Protein AF-A0A090QFS9-F1 (afdb_monomer_lite)

Secondary structure (DSSP, 8-state):
-EEEE---SEETTTTEE-HHHHHHHHHHHHHHHHHTBTTSSS---B--EEES-SB-----TTSSS-TTS----EEE--TT-GGGPPTTS--EEGGG--SEEEEEE-TTS-EEEEE-HHHHHHHHHTT--TTSTT--HHHHHHHHHT--HHHHHHHHHHHHHHHHTTTTT-SEEEEEEEEEEEEEEE--SS----SS--TT---SS-SSEEEEEEEEEEEEEEEEETTEEEEEEEEEES---S--S----GGGGGS-EEEEETTEEEEE-STTSEEEEEEEEEEEETTEEEEEEES---TT---

Radius of gyration: 29.69 Å; chains: 1; bounding box: 74×41×95 Å

Organism: Nonlabens ulvanivorans (NCBI:txid906888)

Foldseek 3Di:
DAAEDFAFQAFQAVQGGHLLLRLVLLLVVLLVLLCLDQPQPPVNPHPDYDYPDAEFDQCDDVRPPPSVHQAQDQPAADPVSVPRDDVPDGTGRRRGSHCWYWADADPVRDTDTQGGLNNVSVVQSVVDDSPDPPRYSVNSVVSSVPRDSVVSRVVSVVSCVVVVVPPPPPLKDWPDWDKDKDKDADDDDPDPADQDADPVDLDALRHGGMDMWIKIKIKMWGNPGSQKIKMWIKIATDDDHRHDPDPDDDSCQQDWDWDQDPVGIDIDHRPCRIDTPKMKMWGDDPVDTDIDIDNDDDPPDDD

pLDDT: mean 88.3, std 11.24, range [30.92, 98.62]

Structure (mmCIF, N/CA/C/O backbone):
data_AF-A0A090QFS9-F1
#
_entry.id   AF-A0A090QFS9-F1
#
loop_
_atom_site.group_PDB
_atom_site.id
_atom_site.type_symbol
_atom_site.label_atom_id
_atom_site.label_alt_id
_atom_site.label_comp_id
_atom_site.label_asym_id
_atom_site.label_entity_id
_atom_site.label_seq_id
_atom_site.pdbx_PDB_ins_code
_atom_site.Cartn_x
_atom_site.Cartn_y
_atom_site.Cartn_z
_atom_site.occupancy
_atom_site.B_iso_or_equiv
_atom_site.auth_seq_id
_atom_site.auth_comp_id
_atom_site.auth_asym_id
_atom_site.auth_atom_id
_atom_site.pdbx_PDB_model_num
ATOM 1 N N . MET A 1 1 ? -2.813 -4.726 30.171 1.00 88.44 1 MET A N 1
ATOM 2 C CA . MET A 1 1 ? -2.325 -3.819 29.110 1.00 88.44 1 MET A CA 1
ATOM 3 C C . MET A 1 1 ? -2.302 -4.606 27.820 1.00 88.44 1 MET A C 1
ATOM 5 O O . MET A 1 1 ? -1.781 -5.713 27.846 1.00 88.44 1 MET A O 1
ATOM 9 N N . PHE A 1 2 ? -2.853 -4.065 26.739 1.00 94.19 2 PHE A N 1
ATOM 10 C CA . PHE A 1 2 ? -2.709 -4.653 25.405 1.00 94.19 2 PHE A CA 1
ATOM 11 C C . PHE A 1 2 ? -1.492 -4.031 24.724 1.00 94.19 2 PHE A C 1
ATOM 13 O O . PHE A 1 2 ? -1.484 -2.829 24.468 1.00 94.19 2 PHE A O 1
ATOM 20 N N . THR A 1 3 ? -0.439 -4.813 24.497 1.00 94.31 3 THR A N 1
ATOM 21 C CA . THR A 1 3 ? 0.804 -4.288 23.912 1.00 94.31 3 THR A CA 1
ATOM 22 C C . THR A 1 3 ? 0.625 -3.906 22.452 1.00 94.31 3 THR A C 1
ATOM 24 O O . THR A 1 3 ? 1.190 -2.904 22.044 1.00 94.31 3 THR A O 1
ATOM 27 N N . GLU A 1 4 ? -0.193 -4.652 21.707 1.00 93.88 4 GLU A N 1
ATOM 28 C CA . GLU A 1 4 ? -0.535 -4.395 20.308 1.00 93.88 4 GLU A CA 1
ATOM 29 C C . GLU A 1 4 ? -1.943 -4.926 20.019 1.00 93.88 4 GLU A C 1
ATOM 31 O O . GLU A 1 4 ? -2.308 -6.013 20.471 1.00 93.88 4 GLU A O 1
ATOM 36 N N . PHE A 1 5 ? -2.744 -4.148 19.294 1.00 95.06 5 PHE A N 1
ATOM 37 C CA . PHE A 1 5 ? -4.024 -4.577 18.729 1.00 95.06 5 PHE A CA 1
ATOM 38 C C . PHE A 1 5 ? -4.442 -3.630 17.607 1.00 95.06 5 PHE A C 1
ATOM 40 O O . PHE A 1 5 ? -4.194 -2.425 17.679 1.00 95.06 5 PHE A O 1
ATOM 47 N N . GLY A 1 6 ? -5.142 -4.146 16.609 1.00 94.88 6 GLY A N 1
ATOM 48 C CA . GLY A 1 6 ? -5.769 -3.307 15.602 1.00 94.88 6 GLY A CA 1
ATOM 49 C C . GLY A 1 6 ? -6.476 -4.116 14.539 1.00 94.88 6 GLY A C 1
ATOM 50 O O . GLY A 1 6 ? -6.770 -5.280 14.774 1.00 94.88 6 GLY A O 1
ATOM 51 N N . ALA A 1 7 ? -6.753 -3.505 13.398 1.00 96.44 7 ALA A N 1
ATOM 52 C CA . ALA A 1 7 ? -7.289 -4.163 12.215 1.00 96.44 7 ALA A CA 1
ATOM 53 C C . ALA A 1 7 ? -6.596 -3.574 10.989 1.00 96.44 7 ALA A C 1
ATOM 55 O O . ALA A 1 7 ? -6.200 -2.399 11.004 1.00 96.44 7 ALA A O 1
ATOM 56 N N . ASP A 1 8 ? -6.451 -4.362 9.936 1.00 96.56 8 ASP A N 1
ATOM 57 C CA . ASP A 1 8 ? -6.020 -3.833 8.659 1.00 96.56 8 ASP A CA 1
ATOM 58 C C . ASP A 1 8 ? -7.156 -3.092 7.942 1.00 96.56 8 ASP A C 1
ATOM 60 O O . ASP A 1 8 ? -8.327 -3.135 8.326 1.00 96.56 8 ASP A O 1
ATOM 64 N N . ALA A 1 9 ? -6.762 -2.267 6.978 1.00 96.56 9 ALA A N 1
ATOM 65 C CA . ALA A 1 9 ? -7.644 -1.405 6.207 1.00 96.56 9 ALA A CA 1
ATOM 66 C C . ALA A 1 9 ? -7.887 -1.931 4.793 1.00 96.56 9 ALA A C 1
ATOM 68 O O . ALA A 1 9 ? -8.294 -1.144 3.939 1.00 96.56 9 ALA A O 1
ATOM 69 N N . PHE A 1 10 ? -7.607 -3.202 4.514 1.00 96.56 10 PHE A N 1
ATOM 70 C CA . PHE A 1 10 ? -7.875 -3.817 3.222 1.00 96.56 10 PHE A CA 1
ATOM 71 C C . PHE A 1 10 ? -8.969 -4.865 3.396 1.00 96.56 10 PHE A C 1
ATOM 73 O O . PHE A 1 10 ? -9.050 -5.507 4.427 1.00 96.56 10 PHE A O 1
ATOM 80 N N . ASN A 1 11 ? -9.872 -4.970 2.430 1.00 97.00 11 ASN A N 1
ATOM 81 C CA . ASN A 1 11 ? -10.925 -5.973 2.464 1.00 97.00 11 ASN A CA 1
ATOM 82 C C . ASN A 1 11 ? -10.556 -7.082 1.485 1.00 97.00 11 ASN A C 1
ATOM 84 O O . ASN A 1 11 ? -10.520 -6.839 0.274 1.00 97.00 11 ASN A O 1
ATOM 88 N N . ALA A 1 12 ? -10.293 -8.283 1.995 1.00 95.31 12 ALA A N 1
ATOM 89 C CA . ALA A 1 12 ? -9.861 -9.410 1.169 1.00 95.31 12 ALA A CA 1
ATOM 90 C C . ALA A 1 12 ? -10.942 -9.907 0.185 1.00 95.31 12 ALA A C 1
ATOM 92 O O . ALA A 1 12 ? -10.613 -10.485 -0.851 1.00 95.31 12 ALA A O 1
ATOM 93 N N . ILE A 1 13 ? -12.227 -9.652 0.463 1.00 94.88 13 ILE A N 1
ATOM 94 C CA . ILE A 1 13 ? -13.356 -10.042 -0.401 1.00 94.88 13 ILE A CA 1
ATOM 95 C C . ILE A 1 13 ? -13.538 -9.037 -1.540 1.00 94.88 13 ILE A C 1
ATOM 97 O O . ILE A 1 13 ? -13.598 -9.407 -2.711 1.00 94.88 13 ILE A O 1
ATOM 101 N N . GLU A 1 14 ? -13.635 -7.756 -1.190 1.00 93.50 14 GLU A N 1
ATOM 102 C CA . GLU A 1 14 ? -13.862 -6.652 -2.129 1.00 93.50 14 GLU A CA 1
ATOM 103 C C . GLU A 1 14 ? -12.576 -6.242 -2.867 1.00 93.50 14 GLU A C 1
ATOM 105 O O . GLU A 1 14 ? -12.629 -5.500 -3.848 1.00 93.50 14 GLU A O 1
ATOM 110 N N . ASN A 1 15 ? -11.420 -6.719 -2.394 1.00 91.88 15 ASN A N 1
ATOM 111 C CA . ASN A 1 15 ? -10.088 -6.445 -2.922 1.00 91.88 15 A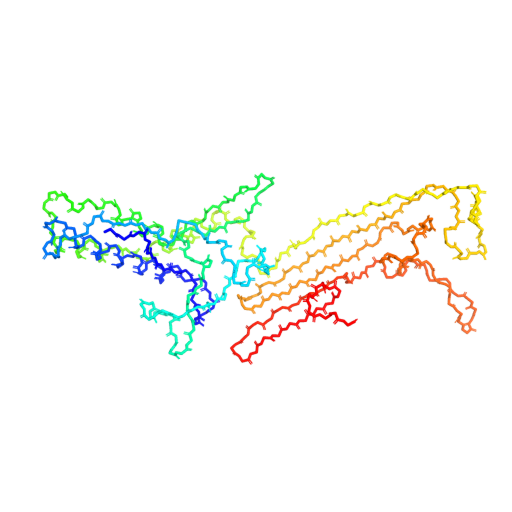SN A CA 1
ATOM 112 C C . ASN A 1 15 ? -9.803 -4.938 -3.073 1.00 91.88 15 ASN A C 1
ATOM 114 O O . ASN A 1 15 ? -9.354 -4.452 -4.117 1.00 91.88 15 ASN A O 1
ATOM 118 N N . GLN A 1 16 ? -10.110 -4.182 -2.020 1.00 93.12 16 GLN A N 1
ATOM 119 C CA . GLN A 1 16 ? -9.923 -2.734 -1.968 1.00 93.12 16 GLN A CA 1
ATOM 120 C C . GLN A 1 16 ? -9.762 -2.234 -0.529 1.00 93.12 16 GLN A C 1
ATOM 122 O O . GLN A 1 16 ? -10.114 -2.917 0.429 1.00 93.12 16 GLN A O 1
ATOM 127 N N . GLU A 1 17 ? -9.272 -1.001 -0.384 1.00 94.12 17 GLU A N 1
ATOM 128 C CA . GLU A 1 17 ? -9.158 -0.337 0.916 1.00 94.12 17 GLU A CA 1
ATOM 129 C C . GLU A 1 17 ? -10.547 -0.126 1.563 1.00 94.12 17 GLU A C 1
ATOM 131 O O . GLU A 1 17 ? -11.398 0.579 1.013 1.00 94.12 17 GLU A O 1
ATOM 136 N N . ASP A 1 18 ? -10.747 -0.663 2.769 1.00 96.38 18 ASP A N 1
ATOM 137 C CA . ASP A 1 18 ? -11.953 -0.525 3.589 1.00 96.38 18 ASP A CA 1
ATOM 138 C C . ASP A 1 18 ? -11.637 0.107 4.953 1.00 96.38 18 ASP A C 1
ATOM 140 O O . ASP A 1 18 ? -11.574 -0.521 6.013 1.00 96.38 18 ASP A O 1
ATOM 144 N N . GLN A 1 19 ? -11.490 1.431 4.933 1.00 96.94 19 GLN A N 1
ATOM 145 C CA . GLN A 1 19 ? -11.227 2.206 6.146 1.00 96.94 19 GLN A CA 1
ATOM 146 C C . GLN A 1 19 ? -12.371 2.140 7.171 1.00 96.94 19 GLN A C 1
ATOM 148 O O . GLN A 1 19 ? -12.151 2.422 8.351 1.00 96.94 19 GLN A O 1
ATOM 153 N N . LYS A 1 20 ? -13.602 1.826 6.741 1.00 97.94 20 LYS A N 1
ATOM 154 C CA . LYS A 1 20 ? -14.760 1.785 7.639 1.00 97.94 20 LYS A CA 1
ATOM 155 C C . LYS A 1 20 ? -14.702 0.537 8.512 1.00 97.94 20 LYS A C 1
ATOM 157 O O . LYS A 1 20 ? -14.933 0.660 9.715 1.00 97.94 20 LYS A O 1
ATOM 162 N N . SER A 1 21 ? -14.374 -0.615 7.930 1.00 97.94 21 SER A N 1
ATOM 163 C CA . SER A 1 21 ? -14.186 -1.864 8.674 1.00 97.94 21 SER A CA 1
ATOM 164 C C . SER A 1 21 ? -13.036 -1.741 9.671 1.00 97.94 21 SER A C 1
ATOM 166 O O . SER A 1 21 ? -13.236 -2.018 10.854 1.00 97.94 21 SER A O 1
ATOM 168 N N . GLN A 1 22 ? -11.898 -1.161 9.263 1.00 98.38 22 GLN A N 1
ATOM 169 C CA . GLN A 1 22 ? -10.815 -0.840 10.198 1.00 98.38 22 GLN A CA 1
ATOM 170 C C . GLN A 1 22 ? -11.317 0.013 11.374 1.00 98.38 22 GLN A C 1
ATOM 172 O O . GLN A 1 22 ? -11.126 -0.334 12.540 1.00 98.38 22 GLN A O 1
ATOM 177 N N . ALA A 1 23 ? -11.997 1.128 11.089 1.00 98.50 23 ALA A N 1
ATOM 178 C CA . ALA A 1 23 ? -12.503 2.028 12.122 1.00 98.50 23 ALA A CA 1
ATOM 179 C C . ALA A 1 23 ? -13.528 1.352 13.052 1.00 98.50 23 ALA A C 1
ATOM 181 O O . ALA A 1 23 ? -13.554 1.648 14.247 1.00 98.50 23 ALA A O 1
ATOM 182 N N . TYR A 1 24 ? -14.349 0.441 12.521 1.00 98.50 24 TYR A N 1
ATOM 183 C CA . TYR A 1 24 ? -15.310 -0.343 13.290 1.00 98.50 24 TYR A CA 1
ATOM 184 C C . TYR A 1 24 ? -14.621 -1.239 14.322 1.00 98.50 24 TYR A C 1
ATOM 186 O O . TYR A 1 24 ? -14.972 -1.174 15.502 1.00 98.50 24 TYR A O 1
ATOM 194 N N . TYR A 1 25 ? -13.625 -2.030 13.918 1.00 98.19 25 TYR A N 1
ATOM 195 C CA . TYR A 1 25 ? -12.891 -2.872 14.863 1.00 98.19 25 TYR A CA 1
ATOM 196 C C . TYR A 1 25 ? -12.163 -2.016 15.893 1.00 98.19 25 TYR A C 1
ATOM 198 O O . TYR A 1 25 ? -12.395 -2.173 17.089 1.00 98.19 25 TYR A O 1
ATOM 206 N N . MET A 1 26 ? -11.410 -1.005 15.445 1.00 97.94 26 MET A N 1
ATOM 207 C CA . MET A 1 26 ? -10.682 -0.096 16.335 1.00 97.94 26 MET A CA 1
ATOM 208 C C . MET A 1 26 ? -11.585 0.550 17.396 1.00 97.94 26 MET A C 1
ATOM 210 O O . MET A 1 26 ? -11.211 0.605 18.569 1.00 97.94 26 MET A O 1
ATOM 214 N N . LEU A 1 27 ? -12.782 1.007 17.011 1.00 98.44 27 LEU A N 1
ATOM 215 C CA . LEU A 1 27 ? -13.763 1.573 17.937 1.00 98.44 27 LEU A CA 1
ATOM 216 C C . LEU A 1 27 ? -14.181 0.557 19.008 1.00 98.44 27 LEU A C 1
ATOM 218 O O . LEU A 1 27 ? -14.227 0.899 20.190 1.00 98.44 27 LEU A O 1
ATOM 222 N N . ASN A 1 28 ? -14.475 -0.681 18.609 1.00 97.94 28 ASN A N 1
ATOM 223 C CA . ASN A 1 28 ? -14.935 -1.728 19.521 1.00 97.94 28 ASN A CA 1
ATOM 224 C C . ASN A 1 28 ? -13.809 -2.270 20.415 1.00 97.94 28 ASN A C 1
ATOM 226 O O . ASN A 1 28 ? -14.024 -2.425 21.615 1.00 97.94 28 ASN A O 1
ATOM 230 N N . ASN A 1 29 ? -12.592 -2.448 19.891 1.00 97.25 29 ASN A N 1
ATOM 231 C CA . ASN A 1 29 ? -11.425 -2.804 20.702 1.00 97.25 29 ASN A CA 1
ATOM 232 C C . ASN A 1 29 ? -11.209 -1.786 21.832 1.00 97.25 29 ASN A C 1
ATOM 234 O O . ASN A 1 29 ? -11.063 -2.157 22.997 1.00 97.25 29 ASN A O 1
ATOM 238 N N . TRP A 1 30 ? -11.236 -0.487 21.515 1.00 97.88 30 TRP A N 1
ATOM 239 C CA . TRP A 1 30 ? -11.082 0.550 22.535 1.00 97.88 30 TRP A CA 1
ATOM 240 C C . TRP A 1 30 ? -12.274 0.652 23.483 1.00 97.88 30 TRP A C 1
ATOM 242 O O . TRP A 1 30 ? -12.078 0.936 24.666 1.00 97.88 30 TRP A O 1
ATOM 252 N N . LYS A 1 31 ? -13.491 0.381 23.002 1.00 97.62 31 LYS A N 1
ATOM 253 C CA . LYS A 1 31 ? -14.686 0.305 23.845 1.00 97.62 31 LYS A CA 1
ATOM 254 C C . LYS A 1 31 ? -14.504 -0.735 24.945 1.00 97.62 31 LYS A C 1
ATOM 256 O O . LYS A 1 31 ? -14.722 -0.426 26.115 1.00 97.62 31 LYS A O 1
ATOM 261 N N . ASP A 1 32 ? -14.042 -1.929 24.592 1.00 96.50 32 ASP A N 1
ATOM 262 C CA . ASP A 1 32 ? -13.806 -3.005 25.555 1.00 96.50 32 ASP A CA 1
ATOM 263 C C . ASP A 1 32 ? -12.662 -2.677 26.519 1.00 96.50 32 ASP A C 1
ATOM 265 O O . ASP A 1 32 ? -12.775 -2.923 27.725 1.00 96.50 32 ASP A O 1
ATOM 269 N N . ILE A 1 33 ? -11.592 -2.041 26.030 1.00 97.25 33 ILE A N 1
ATOM 270 C CA . ILE A 1 33 ? -10.498 -1.539 26.874 1.00 97.25 33 ILE A CA 1
ATOM 271 C C . ILE A 1 33 ? -11.022 -0.538 27.908 1.00 97.25 33 ILE A C 1
ATOM 273 O O . ILE A 1 33 ? -10.640 -0.633 29.077 1.00 97.25 33 ILE A O 1
ATOM 277 N N . TYR A 1 34 ? -11.886 0.397 27.496 1.00 97.25 34 TYR A N 1
ATOM 278 C CA . TYR A 1 34 ? -12.451 1.438 28.358 1.00 97.25 34 TYR A CA 1
ATOM 279 C C . TYR A 1 34 ? -13.440 0.860 29.367 1.00 97.25 34 TYR A C 1
ATOM 281 O O . TYR A 1 34 ? -13.433 1.262 30.525 1.00 97.25 34 TYR A O 1
ATOM 289 N N . LYS A 1 35 ? -14.252 -0.123 28.974 1.00 96.75 35 LYS A N 1
ATOM 290 C CA . LYS A 1 35 ? -15.178 -0.783 29.900 1.00 96.75 35 LYS A CA 1
ATOM 291 C C . LYS A 1 35 ? -14.479 -1.612 30.979 1.00 96.75 35 LYS A C 1
ATOM 293 O O . LYS A 1 35 ? -15.034 -1.792 32.059 1.00 96.75 35 LYS A O 1
ATOM 298 N N . ASN A 1 36 ? -13.267 -2.100 30.711 1.00 97.31 36 ASN A N 1
ATOM 299 C CA . ASN A 1 36 ? -12.495 -2.915 31.651 1.00 97.31 36 ASN A CA 1
ATOM 300 C C . ASN A 1 36 ? -11.531 -2.116 32.540 1.00 97.31 36 ASN A C 1
ATOM 302 O O . ASN A 1 36 ? -10.749 -2.730 33.269 1.00 97.31 36 ASN A O 1
ATOM 306 N N . VAL A 1 37 ? -11.550 -0.777 32.509 1.00 95.75 37 VAL A N 1
ATOM 307 C CA . VAL A 1 37 ? -10.729 0.016 33.440 1.00 95.75 37 VAL A CA 1
ATOM 308 C C . VAL A 1 37 ? -11.238 -0.111 34.877 1.00 95.75 37 VAL A C 1
ATOM 310 O O . VAL A 1 37 ? -12.408 -0.424 35.123 1.00 95.75 37 VAL A O 1
ATOM 313 N N . ALA A 1 38 ? -10.356 0.132 35.845 1.00 94.94 38 ALA A N 1
ATOM 314 C CA . ALA A 1 38 ? -10.710 0.080 37.259 1.00 94.94 38 ALA A CA 1
ATOM 315 C C . ALA A 1 38 ? -11.874 1.039 37.582 1.00 94.94 38 ALA A C 1
ATOM 317 O O . ALA A 1 38 ? -11.849 2.207 37.205 1.00 94.94 38 ALA A O 1
ATOM 318 N N . GLY A 1 39 ? -12.894 0.543 38.291 1.00 91.25 39 GLY A N 1
ATOM 319 C CA . GLY A 1 39 ? -14.063 1.338 38.693 1.00 91.25 39 GLY A CA 1
ATOM 320 C C . GLY A 1 39 ? -15.202 1.429 37.666 1.00 91.25 39 GLY A C 1
ATOM 321 O O . GLY A 1 39 ? -16.243 1.985 37.996 1.00 91.25 39 GLY A O 1
ATOM 322 N N . MET A 1 40 ? -15.061 0.842 36.470 1.00 92.94 40 MET A N 1
ATOM 323 C CA . MET A 1 40 ? -16.064 0.921 35.389 1.00 92.94 40 MET A CA 1
ATOM 324 C C . MET A 1 40 ? -17.150 -0.178 35.435 1.00 92.94 40 MET A C 1
ATOM 326 O O . MET A 1 40 ? -18.085 -0.171 34.642 1.00 92.94 40 MET A O 1
ATOM 330 N N . GLY A 1 41 ? -17.048 -1.137 36.362 1.00 85.31 41 GLY A N 1
ATOM 331 C CA . GLY A 1 41 ? -18.064 -2.179 36.585 1.00 85.31 41 GLY A CA 1
ATOM 332 C C . GLY A 1 41 ? -17.846 -3.510 35.851 1.00 85.31 41 GLY A C 1
ATOM 333 O O . GLY A 1 41 ? -18.580 -4.458 36.120 1.00 85.31 41 GLY A O 1
ATOM 334 N N . MET A 1 42 ? -16.837 -3.621 34.977 1.00 94.88 42 MET A N 1
ATOM 335 C CA . MET A 1 42 ? -16.344 -4.918 34.476 1.00 94.88 42 MET A CA 1
ATOM 336 C C . MET A 1 42 ? -15.157 -5.423 35.321 1.00 94.88 42 MET A C 1
ATOM 338 O O . MET A 1 42 ? -15.077 -5.139 36.514 1.00 94.88 42 MET A O 1
ATOM 342 N N . SER A 1 43 ? -14.221 -6.178 34.734 1.00 95.88 43 SER A N 1
ATOM 343 C CA . SER A 1 43 ? -13.127 -6.834 35.466 1.00 95.88 43 SER A CA 1
ATOM 344 C C . SER A 1 43 ? -12.111 -5.876 36.098 1.00 95.88 43 SER A C 1
ATOM 346 O O . SER A 1 43 ? -11.375 -6.288 36.990 1.00 95.88 43 SER A O 1
ATOM 348 N N . GLY A 1 44 ? -12.039 -4.618 35.651 1.00 95.88 44 GLY A N 1
ATOM 349 C CA . GLY A 1 44 ? -11.178 -3.595 36.257 1.00 95.88 44 GLY A CA 1
ATOM 350 C C . GLY A 1 44 ? -9.671 -3.817 36.077 1.00 95.88 44 GLY A C 1
ATOM 351 O O . GLY A 1 44 ? -8.877 -3.230 36.807 1.00 95.88 44 GLY A O 1
ATOM 352 N N . ASN A 1 45 ? -9.268 -4.674 35.136 1.00 95.94 45 ASN A N 1
ATOM 353 C CA . ASN A 1 45 ? -7.882 -5.094 34.903 1.00 95.94 45 ASN A CA 1
ATOM 354 C C . ASN A 1 45 ? -7.237 -4.440 33.663 1.00 95.94 45 ASN A C 1
ATOM 356 O O . ASN A 1 45 ? -6.102 -4.766 33.300 1.00 95.94 45 ASN A O 1
ATOM 360 N N . SER A 1 46 ? -7.941 -3.519 33.003 1.00 96.06 46 SER A N 1
ATOM 361 C CA . SER A 1 46 ? -7.417 -2.771 31.864 1.00 96.06 46 SER A CA 1
ATOM 362 C C . SER A 1 46 ? -6.695 -1.508 32.324 1.00 96.06 46 SER A C 1
ATOM 364 O O . SER A 1 46 ? -7.249 -0.671 33.033 1.00 96.06 46 SER A O 1
ATOM 366 N N . ILE A 1 47 ? -5.458 -1.349 31.855 1.00 94.06 47 ILE A N 1
ATOM 367 C CA . ILE A 1 47 ? -4.659 -0.122 32.005 1.00 94.06 47 ILE A CA 1
ATOM 368 C C . ILE A 1 47 ? -4.377 0.538 30.645 1.00 94.06 47 ILE A C 1
ATOM 370 O O . ILE A 1 47 ? -3.447 1.327 30.518 1.00 94.06 47 ILE A O 1
ATOM 374 N N . GLY A 1 48 ? -5.159 0.184 29.618 1.00 94.81 48 GLY A N 1
ATOM 375 C CA . GLY A 1 48 ? -5.000 0.670 28.247 1.00 94.81 48 GLY A CA 1
ATOM 376 C C . GLY A 1 48 ? -4.237 -0.284 27.324 1.00 94.81 48 GLY A C 1
ATOM 377 O O . GLY A 1 48 ? -4.023 -1.464 27.640 1.00 94.81 48 GLY A O 1
ATOM 378 N N . GLY A 1 49 ? -3.821 0.248 26.176 1.00 95.19 49 GLY A N 1
ATOM 379 C CA . GLY A 1 49 ? -2.990 -0.454 25.207 1.00 95.19 49 GLY A CA 1
ATOM 380 C C . GLY A 1 49 ? -2.517 0.427 24.053 1.00 95.19 49 GLY A C 1
ATOM 381 O O . GLY A 1 49 ? -2.807 1.624 24.031 1.00 95.19 49 GLY A O 1
ATOM 382 N N . PHE A 1 50 ? -1.802 -0.173 23.103 1.00 96.31 50 PHE A N 1
ATOM 383 C CA . PHE A 1 50 ? -1.278 0.514 21.924 1.00 96.31 50 PHE A CA 1
ATOM 384 C C . PHE A 1 50 ? -1.928 -0.003 20.642 1.00 96.31 50 PHE A C 1
ATOM 386 O O . PHE A 1 50 ? -1.955 -1.201 20.368 1.00 96.31 50 PHE A O 1
ATOM 393 N N . THR A 1 51 ? -2.437 0.934 19.846 1.00 95.94 51 THR A N 1
ATOM 394 C CA . THR A 1 51 ? -2.956 0.658 18.509 1.00 95.94 51 THR A CA 1
ATOM 395 C C . THR A 1 51 ? -1.821 0.251 17.574 1.00 95.94 51 THR A C 1
ATOM 397 O O . THR A 1 51 ? -0.926 1.049 17.290 1.00 95.94 51 THR A O 1
ATOM 400 N N . PHE A 1 52 ? -1.899 -0.979 17.078 1.00 94.19 52 PHE A N 1
ATOM 401 C CA . PHE A 1 52 ? -1.084 -1.503 15.997 1.00 94.19 52 PHE A CA 1
ATOM 402 C C . PHE A 1 52 ? -1.804 -1.240 14.663 1.00 94.19 52 PHE A C 1
ATOM 404 O O . PHE A 1 52 ? -2.867 -1.797 14.416 1.00 94.19 52 PHE A O 1
ATOM 411 N N . GLN A 1 53 ? -1.301 -0.367 13.799 1.00 93.62 53 GLN A N 1
ATOM 412 C CA . GLN A 1 53 ? -0.116 0.486 13.971 1.00 93.62 53 GLN A CA 1
ATOM 413 C C . GLN A 1 53 ? -0.382 1.910 13.492 1.00 93.62 53 GLN A C 1
ATOM 415 O O . GLN A 1 53 ? -1.389 2.198 12.849 1.00 93.62 53 GLN A O 1
ATOM 420 N N . PHE A 1 54 ? 0.504 2.846 13.840 1.00 95.19 54 PHE A N 1
ATOM 421 C CA . PHE A 1 54 ? 0.278 4.258 13.526 1.00 95.19 54 PHE A CA 1
ATOM 422 C C . PHE A 1 54 ? 0.323 4.540 12.017 1.00 95.19 54 PHE A C 1
ATOM 424 O O . PHE A 1 54 ? -0.502 5.283 11.490 1.00 95.19 54 PHE A O 1
ATOM 431 N N . SER A 1 55 ? 1.272 3.919 11.322 1.00 94.00 55 SER A N 1
ATOM 432 C CA . SER A 1 55 ? 1.471 4.021 9.877 1.00 94.00 55 SER A CA 1
ATOM 433 C C . SER A 1 55 ? 1.565 2.632 9.270 1.00 94.00 55 SER A C 1
ATOM 435 O O . SER A 1 55 ? 2.045 1.739 9.961 1.00 94.00 55 SER A O 1
ATOM 437 N N . ASP A 1 56 ? 1.221 2.476 7.994 1.00 92.75 56 ASP A N 1
ATOM 438 C CA . ASP A 1 56 ? 1.357 1.195 7.286 1.00 92.75 56 ASP A CA 1
ATOM 439 C C . ASP A 1 56 ? 2.718 0.520 7.470 1.00 92.75 56 ASP A C 1
ATOM 441 O O . ASP A 1 56 ? 3.764 1.173 7.579 1.00 92.75 56 ASP A O 1
ATOM 445 N N . GLY A 1 57 ? 2.689 -0.808 7.515 1.00 84.62 57 GLY A N 1
ATOM 446 C CA . GLY A 1 57 ? 3.866 -1.640 7.717 1.00 84.62 57 GLY A CA 1
ATOM 447 C C . GLY A 1 57 ? 4.769 -1.658 6.490 1.00 84.62 57 GLY A C 1
ATOM 448 O O . GLY A 1 57 ? 4.374 -1.277 5.395 1.00 84.62 57 GLY A O 1
ATOM 449 N N . TRP A 1 58 ? 6.009 -2.103 6.680 1.00 76.44 58 TRP A N 1
ATOM 450 C CA . TRP A 1 58 ? 6.911 -2.447 5.571 1.00 76.44 58 TRP A CA 1
ATOM 451 C C . TRP A 1 58 ? 7.263 -3.939 5.571 1.00 76.44 58 TRP A C 1
ATOM 453 O O . TRP A 1 58 ? 8.226 -4.365 4.940 1.00 76.44 58 TRP A O 1
ATOM 463 N N . TRP A 1 59 ? 6.525 -4.745 6.332 1.00 69.50 59 TRP A N 1
ATOM 464 C CA . TRP A 1 59 ? 6.759 -6.176 6.359 1.00 69.50 59 TRP A CA 1
ATOM 465 C C . TRP A 1 59 ? 6.100 -6.815 5.139 1.00 69.50 59 TRP A C 1
ATOM 467 O O . TRP A 1 59 ? 4.882 -6.958 5.087 1.00 69.50 59 TRP A O 1
ATOM 477 N N . LYS A 1 60 ? 6.933 -7.135 4.146 1.00 68.25 60 LYS A N 1
ATOM 478 C CA . LYS A 1 60 ? 6.505 -7.656 2.848 1.00 68.25 60 LYS A CA 1
ATOM 479 C C . LYS A 1 60 ? 6.273 -9.158 2.918 1.00 68.25 60 LYS A C 1
ATOM 481 O O . LYS A 1 60 ? 7.161 -9.904 3.357 1.00 68.25 60 LYS A O 1
ATOM 486 N N . PHE A 1 61 ? 5.154 -9.622 2.369 1.00 79.00 61 PHE A N 1
ATOM 487 C CA . PHE A 1 61 ? 5.017 -11.032 2.020 1.00 79.00 61 PHE A CA 1
ATOM 488 C C . PHE A 1 61 ? 6.168 -11.439 1.079 1.00 79.00 61 PHE A C 1
ATOM 490 O O . PHE A 1 61 ? 6.509 -10.742 0.127 1.00 79.00 61 PHE A O 1
ATOM 497 N N . GLY A 1 62 ? 6.847 -12.546 1.390 1.00 81.25 62 GLY A N 1
ATOM 498 C CA . GLY A 1 62 ? 8.025 -12.997 0.640 1.00 81.25 62 GLY A CA 1
ATOM 499 C C . GLY A 1 62 ? 9.348 -12.285 0.968 1.00 81.25 62 GLY A C 1
ATOM 500 O O . GLY A 1 62 ? 10.375 -12.738 0.469 1.00 81.25 62 GLY A O 1
ATOM 501 N N . GLN A 1 63 ? 9.346 -11.250 1.824 1.00 80.25 63 GLN A N 1
ATOM 502 C CA . GLN A 1 63 ? 10.489 -10.532 2.435 1.00 80.25 63 GLN A CA 1
ATOM 503 C C . GLN A 1 63 ? 11.505 -9.846 1.503 1.00 80.25 63 GLN A C 1
ATOM 505 O O . GLN A 1 63 ? 11.998 -8.773 1.831 1.00 80.25 63 GLN A O 1
ATOM 510 N N . THR A 1 64 ? 11.859 -10.454 0.372 1.00 82.31 64 THR A N 1
ATOM 511 C CA . THR A 1 64 ? 12.885 -9.988 -0.579 1.00 82.31 64 THR A CA 1
ATOM 512 C C . THR A 1 64 ? 12.308 -9.640 -1.950 1.00 82.31 64 THR A C 1
ATOM 514 O O . THR A 1 64 ? 13.048 -9.269 -2.860 1.00 82.31 64 THR A O 1
ATOM 517 N N . LYS A 1 65 ? 10.989 -9.763 -2.107 1.00 80.69 65 LYS A N 1
ATOM 518 C CA . LYS A 1 65 ? 10.247 -9.484 -3.339 1.00 80.69 65 LYS A CA 1
ATOM 519 C C . LYS A 1 65 ? 9.321 -8.292 -3.117 1.00 80.69 65 LYS A C 1
ATOM 521 O O . LYS A 1 65 ? 8.941 -8.022 -1.982 1.00 80.69 65 LYS A O 1
ATOM 526 N N . ASN A 1 66 ? 8.986 -7.590 -4.202 1.00 78.31 66 ASN A N 1
ATOM 527 C CA . ASN A 1 66 ? 7.990 -6.512 -4.210 1.00 78.31 66 ASN A CA 1
ATOM 528 C C . ASN A 1 66 ? 8.248 -5.412 -3.159 1.00 78.31 66 ASN A C 1
ATOM 530 O O . ASN A 1 66 ? 7.320 -4.845 -2.587 1.00 78.31 66 ASN A O 1
ATOM 534 N N . LEU A 1 67 ? 9.523 -5.099 -2.890 1.00 81.75 67 LEU A N 1
ATOM 535 C CA . LEU A 1 67 ? 9.909 -4.142 -1.845 1.00 81.75 67 LEU A CA 1
ATOM 536 C C . LEU A 1 67 ? 9.375 -2.725 -2.108 1.00 81.75 67 LEU A C 1
ATOM 538 O O . LEU A 1 67 ? 9.213 -1.956 -1.170 1.00 81.75 67 LEU A O 1
ATOM 542 N N . ASP A 1 68 ? 9.100 -2.392 -3.364 1.00 77.19 68 ASP A N 1
ATOM 543 C CA . ASP A 1 68 ? 8.567 -1.123 -3.860 1.00 77.19 68 ASP A CA 1
ATOM 544 C C . ASP A 1 68 ? 7.031 -1.100 -4.003 1.00 77.19 68 ASP A C 1
ATOM 546 O O . ASP A 1 68 ? 6.466 -0.074 -4.386 1.00 77.19 68 ASP A O 1
ATOM 550 N N . VAL A 1 69 ? 6.346 -2.206 -3.691 1.00 80.75 69 VAL A N 1
ATOM 551 C CA . VAL A 1 69 ? 4.892 -2.371 -3.854 1.00 80.75 69 VAL A CA 1
ATOM 552 C C . VAL A 1 69 ? 4.220 -2.382 -2.494 1.00 80.75 69 VAL A C 1
ATOM 554 O O . VAL A 1 69 ? 4.692 -3.064 -1.595 1.00 80.75 69 VAL A O 1
ATOM 557 N N . HIS A 1 70 ? 3.108 -1.667 -2.327 1.00 85.75 70 HIS A N 1
ATOM 558 C CA . HIS A 1 70 ? 2.252 -1.841 -1.149 1.00 85.75 70 HIS A CA 1
ATOM 559 C C . HIS A 1 70 ? 1.417 -3.112 -1.333 1.00 85.75 70 HIS A C 1
ATOM 561 O O . HIS A 1 70 ? 0.460 -3.113 -2.105 1.00 85.75 70 HIS A O 1
ATOM 567 N N . ASP A 1 71 ? 1.844 -4.204 -0.704 1.00 87.50 71 ASP A N 1
ATOM 568 C CA . ASP A 1 71 ? 1.332 -5.545 -0.986 1.00 87.50 71 ASP A CA 1
ATOM 569 C C . ASP A 1 71 ? -0.047 -5.765 -0.340 1.00 87.50 71 ASP A C 1
ATOM 571 O O . ASP A 1 71 ? -0.292 -5.358 0.798 1.00 87.50 71 ASP A O 1
ATOM 575 N N . ASN A 1 72 ? -0.969 -6.380 -1.080 1.00 90.62 72 ASN A N 1
ATOM 576 C CA . ASN A 1 72 ? -2.338 -6.690 -0.661 1.00 90.62 72 ASN A CA 1
ATOM 577 C C . ASN A 1 72 ? -2.588 -8.200 -0.514 1.00 90.62 72 ASN A C 1
ATOM 579 O O . ASN A 1 72 ? -3.734 -8.649 -0.539 1.00 90.62 72 ASN A O 1
ATOM 583 N N . ASN A 1 73 ? -1.541 -9.005 -0.363 1.00 91.31 73 ASN A N 1
ATOM 584 C CA . ASN A 1 73 ? -1.662 -10.424 -0.078 1.00 91.31 73 ASN A CA 1
ATOM 585 C C . ASN A 1 73 ? -2.137 -10.640 1.363 1.00 91.31 73 ASN A C 1
ATOM 587 O O . ASN A 1 73 ? -1.532 -10.137 2.314 1.00 91.31 73 ASN A O 1
ATOM 591 N N . ALA A 1 74 ? -3.196 -11.431 1.528 1.00 93.38 74 ALA A N 1
ATOM 592 C CA . ALA A 1 74 ? -3.644 -11.888 2.834 1.00 93.38 74 ALA A CA 1
ATOM 593 C C . ALA A 1 74 ? -2.865 -13.156 3.222 1.00 93.38 74 ALA A C 1
ATOM 595 O O . ALA A 1 74 ? -3.068 -14.233 2.652 1.00 93.38 74 ALA A O 1
ATOM 596 N N . SER A 1 75 ? -1.935 -13.046 4.172 1.00 91.69 75 SER A N 1
ATOM 597 C CA . SER A 1 75 ? -1.005 -14.140 4.506 1.00 91.69 75 SER A CA 1
ATOM 598 C C . SER A 1 75 ? -1.516 -15.083 5.600 1.00 91.69 75 SER A C 1
ATOM 600 O O . SER A 1 75 ? -0.996 -16.194 5.723 1.00 91.69 75 SER A O 1
ATOM 602 N N . TRP A 1 76 ? -2.547 -14.695 6.357 1.00 94.06 76 TRP A N 1
ATOM 603 C CA . TRP A 1 76 ? -3.228 -15.566 7.321 1.00 94.06 76 TRP A CA 1
ATOM 604 C C . TRP A 1 76 ? -4.708 -15.202 7.496 1.00 94.06 76 TRP A C 1
ATOM 606 O O . TRP A 1 76 ? -5.172 -14.151 7.049 1.00 94.06 76 TRP A O 1
ATOM 616 N N . SER A 1 77 ? -5.454 -16.090 8.152 1.00 96.31 77 SER A N 1
ATOM 617 C CA . SER A 1 77 ? -6.864 -15.906 8.495 1.00 96.31 77 SER A CA 1
ATOM 618 C C . SER A 1 77 ? -7.037 -15.538 9.965 1.00 96.31 77 SER A C 1
ATOM 620 O O . SER A 1 77 ? -6.290 -15.998 10.836 1.00 96.31 77 SER A O 1
ATOM 622 N N . ASN A 1 78 ? -8.040 -14.715 10.267 1.00 95.44 78 ASN A N 1
ATOM 623 C CA . ASN A 1 78 ? -8.395 -14.389 11.640 1.00 95.44 78 ASN A CA 1
ATOM 624 C C . ASN A 1 78 ? -9.905 -14.161 11.805 1.00 95.44 78 ASN A C 1
ATOM 626 O O . ASN A 1 78 ? -10.455 -13.144 11.394 1.00 95.44 78 ASN A O 1
ATOM 630 N N . GLY A 1 79 ? -10.560 -15.098 12.498 1.00 95.00 79 GLY A N 1
ATOM 631 C CA . GLY A 1 79 ? -12.003 -15.070 12.772 1.00 95.00 79 GLY A CA 1
ATOM 632 C C . GLY A 1 79 ? -12.488 -13.942 13.686 1.00 95.00 79 GLY A C 1
ATOM 633 O O . GLY A 1 79 ? -13.693 -13.785 13.837 1.00 95.00 79 GLY A O 1
ATOM 634 N N . GLY A 1 80 ? -11.585 -13.170 14.300 1.00 93.19 80 GLY A N 1
ATOM 635 C CA . GLY A 1 80 ? -11.942 -11.946 15.025 1.00 93.19 80 GLY A CA 1
ATOM 636 C C . GLY A 1 80 ? -12.307 -10.771 14.111 1.00 93.19 80 GLY A C 1
ATOM 637 O O . GLY A 1 80 ? -12.864 -9.789 14.600 1.00 93.19 80 GLY A O 1
ATOM 638 N N . TYR A 1 81 ? -12.009 -10.884 12.813 1.00 95.56 81 TYR A N 1
ATOM 639 C CA . TYR A 1 81 ? -12.310 -9.884 11.794 1.00 95.56 81 TYR A CA 1
ATOM 640 C C . TYR A 1 81 ? -13.210 -10.519 10.728 1.00 95.56 81 TYR A C 1
ATOM 642 O O . TYR A 1 81 ? -12.758 -10.977 9.689 1.00 95.56 81 TYR A O 1
ATOM 650 N N . ASP A 1 82 ? -14.500 -10.625 11.023 1.00 95.06 82 ASP A N 1
ATOM 651 C CA . ASP A 1 82 ? -15.479 -11.364 10.225 1.00 95.06 82 ASP A CA 1
ATOM 652 C C . ASP A 1 82 ? -15.996 -10.617 8.982 1.00 95.06 82 ASP A C 1
ATOM 654 O O . ASP A 1 82 ? -16.460 -11.256 8.040 1.00 95.06 82 ASP A O 1
ATOM 658 N N . LEU A 1 83 ? -15.906 -9.284 8.956 1.00 96.00 83 LEU A N 1
ATOM 659 C CA . LEU A 1 83 ? -16.415 -8.433 7.868 1.00 96.00 83 LEU A CA 1
ATOM 660 C C . LEU A 1 83 ? -15.805 -8.720 6.485 1.00 96.00 83 LEU A C 1
ATOM 662 O O . LEU A 1 83 ? -16.424 -8.372 5.478 1.00 96.00 83 LEU A O 1
ATOM 666 N N . ASP A 1 84 ? -14.626 -9.335 6.423 1.00 96.56 84 ASP A N 1
ATOM 667 C CA . ASP A 1 84 ? -13.945 -9.693 5.178 1.00 96.56 84 ASP A CA 1
ATOM 668 C C . ASP A 1 84 ? -13.359 -11.118 5.188 1.00 96.56 84 ASP A C 1
ATOM 670 O O . ASP A 1 84 ? -12.520 -11.466 4.358 1.00 96.56 84 ASP A O 1
ATOM 674 N N . LEU A 1 85 ? -13.839 -11.975 6.094 1.00 96.88 85 LEU A N 1
ATOM 675 C CA . LEU A 1 85 ? -13.411 -13.366 6.175 1.00 96.88 85 LEU A CA 1
ATOM 676 C C . LEU A 1 85 ? -14.383 -14.298 5.447 1.00 96.88 85 LEU A C 1
ATOM 678 O O . LEU A 1 85 ? -15.548 -14.445 5.821 1.00 96.88 85 LEU A O 1
ATOM 682 N N . VAL A 1 86 ? -13.866 -15.031 4.464 1.00 95.50 86 VAL A N 1
ATOM 683 C CA . VAL A 1 86 ? -14.554 -16.185 3.872 1.00 95.50 86 VAL A CA 1
ATOM 684 C C . VAL A 1 86 ? -14.055 -17.466 4.552 1.00 95.50 86 VAL A C 1
ATOM 686 O O . VAL A 1 86 ? -12.846 -17.631 4.722 1.00 95.50 86 VAL A O 1
ATOM 689 N N . PRO A 1 87 ? -14.941 -18.407 4.944 1.00 94.31 87 PRO A N 1
ATOM 690 C CA . PRO A 1 87 ? -14.519 -19.659 5.564 1.00 94.31 87 PRO A CA 1
ATOM 691 C C . PRO A 1 87 ? -13.486 -20.419 4.722 1.00 94.31 87 PRO A C 1
ATOM 693 O O . PRO A 1 87 ? -13.762 -20.797 3.586 1.00 94.31 87 PRO A O 1
ATOM 696 N N . GLY A 1 88 ? -12.318 -20.677 5.314 1.00 93.50 88 GLY A N 1
ATOM 697 C CA . GLY A 1 88 ? -11.205 -21.376 4.663 1.00 93.50 88 GLY A CA 1
ATOM 698 C C . GLY A 1 88 ? -10.227 -20.477 3.899 1.00 93.50 88 GLY A C 1
ATOM 699 O O . GLY A 1 88 ? -9.223 -20.994 3.421 1.00 93.50 88 GLY A O 1
ATOM 700 N N . GLU A 1 89 ? -10.480 -19.170 3.822 1.00 94.75 89 GLU A N 1
ATOM 701 C CA . GLU A 1 89 ? -9.621 -18.187 3.151 1.00 94.75 89 GLU A CA 1
ATOM 702 C C . GLU A 1 89 ? -8.862 -17.320 4.175 1.00 94.75 89 GLU A C 1
ATOM 704 O O . GLU A 1 89 ? -9.206 -17.275 5.360 1.00 94.75 89 GLU A O 1
ATOM 709 N N . ASN A 1 90 ? -7.826 -16.617 3.712 1.00 95.75 90 ASN A N 1
ATOM 710 C CA . ASN A 1 90 ? -7.099 -15.613 4.493 1.00 95.75 90 ASN A CA 1
ATOM 711 C C . ASN A 1 90 ? -7.737 -14.226 4.337 1.00 95.75 90 ASN A C 1
ATOM 713 O O . ASN A 1 90 ? -8.269 -13.915 3.275 1.00 95.75 90 ASN A O 1
ATOM 717 N N . ASN A 1 91 ? -7.624 -13.382 5.365 1.00 96.25 91 ASN A N 1
ATOM 718 C CA . ASN A 1 91 ? -8.162 -12.017 5.346 1.00 96.25 91 ASN A CA 1
ATOM 719 C C . ASN A 1 91 ? -7.235 -10.949 5.937 1.00 96.25 91 ASN A C 1
ATOM 721 O O . ASN A 1 91 ? -7.570 -9.779 5.916 1.00 96.25 91 ASN A O 1
ATOM 725 N N . MET A 1 92 ? -6.065 -11.318 6.458 1.00 95.44 92 MET A N 1
ATOM 726 C CA . MET A 1 92 ? -5.208 -10.347 7.134 1.00 95.44 92 MET A CA 1
ATOM 727 C C . MET A 1 92 ? -4.098 -9.838 6.216 1.00 95.44 92 MET A C 1
ATOM 729 O O . MET A 1 92 ? -3.176 -10.585 5.866 1.00 95.44 92 MET A O 1
ATOM 733 N N . ASN A 1 93 ? -4.169 -8.554 5.858 1.00 94.69 93 ASN A N 1
ATOM 734 C CA . ASN A 1 93 ? -3.201 -7.874 5.000 1.00 94.69 93 ASN A CA 1
ATOM 735 C C . ASN A 1 93 ? -2.145 -7.113 5.817 1.00 94.69 93 ASN A C 1
ATOM 737 O O . ASN A 1 93 ? -2.366 -6.001 6.299 1.00 94.69 93 ASN A O 1
ATOM 741 N N . GLU A 1 94 ? -0.957 -7.702 5.956 1.00 90.62 94 GLU A N 1
ATOM 742 C CA . GLU A 1 94 ? 0.071 -7.265 6.916 1.00 90.62 94 GLU A CA 1
ATOM 743 C C . GLU A 1 94 ? 0.506 -5.795 6.770 1.00 90.62 94 GLU A C 1
ATOM 745 O O . GLU A 1 94 ? 0.726 -5.085 7.755 1.00 90.62 94 GLU A O 1
ATOM 750 N N . GLU A 1 95 ? 0.573 -5.295 5.539 1.00 92.00 95 GLU A N 1
ATOM 751 C CA . GLU A 1 95 ? 0.997 -3.921 5.265 1.00 92.00 95 GLU A CA 1
ATOM 752 C C . GLU A 1 95 ? -0.097 -2.871 5.483 1.00 92.00 95 GLU A C 1
ATOM 754 O O . GLU A 1 95 ? 0.190 -1.677 5.412 1.00 92.00 95 GLU A O 1
ATOM 759 N N . TRP A 1 96 ? -1.334 -3.280 5.768 1.00 95.00 96 TRP A N 1
ATOM 760 C CA . TRP A 1 96 ? -2.510 -2.403 5.776 1.00 95.00 96 TRP A CA 1
ATOM 761 C C . TRP A 1 96 ? -3.032 -2.064 7.180 1.00 95.00 96 TRP A C 1
ATOM 763 O O . TRP A 1 96 ? -4.057 -1.399 7.318 1.00 95.00 96 TRP A O 1
ATOM 773 N N . PHE A 1 97 ? -2.312 -2.450 8.238 1.00 95.94 97 PHE A N 1
ATOM 774 C CA . PHE A 1 97 ? -2.661 -2.172 9.644 1.00 95.94 97 PHE A CA 1
ATOM 775 C C . PHE A 1 97 ? -2.508 -0.710 10.087 1.00 95.94 97 PHE A C 1
ATOM 777 O O . PHE A 1 97 ? -2.854 -0.368 11.219 1.00 95.94 97 PHE A O 1
ATOM 784 N N . GLY A 1 98 ? -1.967 0.175 9.248 1.00 96.69 98 GLY A N 1
ATOM 785 C CA . GLY A 1 98 ? -1.800 1.575 9.616 1.00 96.69 98 GLY A CA 1
ATOM 786 C C . GLY A 1 98 ? -3.141 2.273 9.842 1.00 96.69 98 GLY A C 1
ATOM 787 O O . GLY A 1 98 ? -4.033 2.193 9.002 1.00 96.69 98 GLY A O 1
ATOM 788 N N . ILE A 1 99 ? -3.283 3.063 10.907 1.00 97.56 99 ILE A N 1
ATOM 789 C CA . ILE A 1 99 ? -4.367 4.065 10.988 1.00 97.56 99 ILE A CA 1
ATOM 790 C C . ILE A 1 99 ? -4.068 5.297 10.119 1.00 97.56 99 ILE A C 1
ATOM 792 O O . ILE A 1 99 ? -4.943 6.134 9.905 1.00 97.56 99 ILE A O 1
ATOM 796 N N . CYS A 1 100 ? -2.839 5.403 9.607 1.00 95.94 100 CYS A N 1
ATOM 797 C CA . CYS A 1 100 ? -2.433 6.336 8.566 1.00 95.94 100 CYS A CA 1
ATOM 798 C C . CYS A 1 100 ? -1.798 5.573 7.394 1.00 95.94 100 CYS A C 1
ATOM 800 O O . CYS A 1 100 ? -0.861 4.794 7.596 1.00 95.94 100 CYS A O 1
ATOM 802 N N . ALA A 1 101 ? -2.248 5.854 6.173 1.00 92.38 101 ALA A N 1
ATOM 803 C CA . ALA A 1 101 ? -1.627 5.337 4.962 1.00 92.38 101 ALA A CA 1
ATOM 804 C C . ALA A 1 101 ? -0.291 6.039 4.685 1.00 92.38 101 ALA A C 1
ATOM 806 O O . ALA A 1 101 ? -0.154 7.240 4.946 1.00 92.38 101 ALA A O 1
ATOM 807 N N . LYS A 1 102 ? 0.690 5.318 4.140 1.00 88.25 102 LYS A N 1
ATOM 808 C CA . LYS A 1 102 ? 1.985 5.895 3.743 1.00 88.25 102 LYS A CA 1
ATOM 809 C C . LYS A 1 102 ? 1.964 6.396 2.301 1.00 88.25 102 LYS A C 1
ATOM 811 O O . LYS A 1 102 ? 1.520 5.703 1.395 1.00 88.25 102 LYS A O 1
ATOM 816 N N . GLY A 1 103 ? 2.466 7.609 2.097 1.00 84.44 103 GLY A N 1
ATOM 817 C CA . GLY A 1 103 ? 2.746 8.170 0.779 1.00 84.44 103 GLY A CA 1
ATOM 818 C C . GLY A 1 103 ? 4.094 7.755 0.202 1.00 84.44 103 GLY A C 1
ATOM 819 O O . GLY A 1 103 ? 4.907 7.143 0.899 1.00 84.44 103 GLY A O 1
ATOM 820 N N . PRO A 1 104 ? 4.372 8.168 -1.046 1.00 80.56 104 PRO A N 1
ATOM 821 C CA . PRO A 1 104 ? 5.697 8.031 -1.629 1.00 80.56 104 PRO A CA 1
ATOM 822 C C . PRO A 1 104 ? 6.726 8.851 -0.842 1.00 80.56 104 PRO A C 1
ATOM 824 O O . PRO A 1 104 ? 6.415 9.888 -0.244 1.00 80.56 104 PRO A O 1
ATOM 827 N N . THR A 1 105 ? 7.972 8.385 -0.858 1.00 83.88 105 THR A N 1
ATOM 828 C CA . THR A 1 105 ? 9.102 9.118 -0.293 1.00 83.88 105 THR A CA 1
ATOM 829 C C . THR A 1 105 ? 9.521 10.264 -1.211 1.00 83.88 105 THR A C 1
ATOM 831 O O . THR A 1 105 ? 9.507 10.166 -2.435 1.00 83.88 105 THR A O 1
ATOM 834 N N . ASN A 1 106 ? 9.909 11.383 -0.611 1.00 83.75 106 ASN A N 1
ATOM 835 C CA . ASN A 1 106 ? 10.510 12.516 -1.298 1.00 83.75 106 ASN A CA 1
ATOM 836 C C . ASN A 1 106 ? 12.039 12.319 -1.435 1.00 83.75 106 ASN A C 1
ATOM 838 O O . ASN A 1 106 ? 12.590 11.383 -0.850 1.00 83.75 106 ASN A O 1
ATOM 842 N N . PRO A 1 107 ? 12.770 13.219 -2.126 1.00 86.81 107 PRO A N 1
ATOM 843 C CA . PRO A 1 107 ? 14.225 13.102 -2.303 1.00 86.81 107 PRO A CA 1
ATOM 844 C C . PRO A 1 107 ? 15.053 13.063 -1.007 1.00 86.81 107 PRO A C 1
ATOM 846 O O . PRO A 1 107 ? 16.239 12.756 -1.043 1.00 86.81 107 PRO A O 1
ATOM 849 N N . ARG A 1 108 ? 14.453 13.386 0.147 1.00 91.00 108 ARG A N 1
ATOM 850 C CA . ARG A 1 108 ? 15.084 13.300 1.474 1.00 91.00 108 ARG A CA 1
ATOM 851 C C . ARG A 1 108 ? 14.764 11.988 2.202 1.00 91.00 108 ARG A C 1
ATOM 853 O O . ARG A 1 108 ? 15.124 11.855 3.367 1.00 91.00 108 ARG A O 1
ATOM 860 N N . GLY A 1 109 ? 14.055 11.060 1.561 1.00 86.06 109 GLY A N 1
ATOM 861 C CA . GLY A 1 109 ? 13.590 9.811 2.167 1.00 86.06 109 GLY A CA 1
ATOM 862 C C . GLY A 1 109 ? 12.415 9.981 3.137 1.00 86.06 109 GLY A C 1
ATOM 863 O O . GLY A 1 109 ? 12.116 9.061 3.891 1.00 86.06 109 GLY A O 1
ATOM 864 N N . LEU A 1 110 ? 11.749 11.141 3.148 1.00 88.94 110 LEU A N 1
ATOM 865 C CA . LEU A 1 110 ? 10.590 11.406 4.008 1.00 88.94 110 LEU A CA 1
ATOM 866 C C . LEU A 1 110 ? 9.293 11.165 3.239 1.00 88.94 110 LEU A C 1
ATOM 868 O O . LEU A 1 110 ? 9.233 11.466 2.053 1.00 88.94 110 LEU A O 1
ATOM 872 N N . TYR A 1 111 ? 8.246 10.700 3.910 1.00 87.31 111 TYR A N 1
ATOM 873 C CA . TYR A 1 111 ? 6.934 10.461 3.305 1.00 87.31 111 TYR A CA 1
ATOM 874 C C . TYR A 1 111 ? 5.830 11.211 4.048 1.00 87.31 111 TYR A C 1
ATOM 876 O O . TYR A 1 111 ? 5.928 11.491 5.245 1.00 87.31 111 TYR A O 1
ATOM 884 N N . THR A 1 112 ? 4.758 11.511 3.322 1.00 89.06 112 THR A N 1
ATOM 885 C CA . THR A 1 112 ? 3.520 12.050 3.891 1.00 89.06 112 THR A CA 1
ATOM 886 C C . THR A 1 112 ? 2.672 10.904 4.432 1.00 89.06 112 THR A C 1
ATOM 888 O O . THR A 1 112 ? 2.554 9.864 3.785 1.00 89.06 112 THR A O 1
ATOM 891 N N . LEU A 1 113 ? 2.073 11.085 5.608 1.00 92.12 113 LEU A N 1
ATOM 892 C CA . LEU A 1 113 ? 1.075 10.166 6.153 1.00 92.12 113 LEU A CA 1
ATOM 893 C C . LEU A 1 113 ? -0.330 10.697 5.878 1.00 92.12 113 LEU A C 1
ATOM 895 O O . LEU A 1 113 ? -0.599 11.876 6.099 1.00 92.12 113 LEU A O 1
ATOM 899 N N . TYR A 1 114 ? -1.222 9.812 5.442 1.00 92.12 114 TYR A N 1
ATOM 900 C CA . TYR A 1 114 ? -2.615 10.124 5.148 1.00 92.12 114 TYR A CA 1
ATOM 901 C C . TYR A 1 114 ? -3.511 9.461 6.194 1.00 92.12 114 TYR A C 1
ATOM 903 O O . TYR A 1 114 ? -3.658 8.238 6.166 1.00 92.12 114 TYR A O 1
ATOM 911 N N . PRO A 1 115 ? -4.097 10.217 7.136 1.00 96.19 115 PRO A N 1
ATOM 912 C CA . PRO A 1 115 ? -4.961 9.635 8.155 1.00 96.19 115 PRO A CA 1
ATOM 913 C C . PRO A 1 115 ? -6.149 8.883 7.540 1.00 96.19 115 PRO A C 1
ATOM 915 O O . PRO A 1 115 ? -6.841 9.405 6.663 1.00 96.19 115 PRO A O 1
ATOM 918 N N . ARG A 1 116 ? -6.401 7.659 8.013 1.00 97.19 116 ARG A N 1
ATOM 919 C CA . ARG A 1 116 ? -7.594 6.874 7.665 1.00 97.19 116 ARG A CA 1
ATOM 920 C C . ARG A 1 116 ? -8.751 7.209 8.595 1.00 97.19 116 ARG A C 1
ATOM 922 O O . ARG A 1 116 ? -8.573 7.852 9.630 1.00 97.19 116 ARG A O 1
ATOM 929 N N . ALA A 1 117 ? -9.945 6.717 8.272 1.00 98.25 117 ALA A N 1
ATOM 930 C CA . ALA A 1 117 ? -11.117 6.842 9.138 1.00 98.25 117 ALA A CA 1
ATOM 931 C C . ALA A 1 117 ? -10.820 6.418 10.591 1.00 98.25 117 ALA A C 1
ATOM 933 O O . ALA A 1 117 ? -11.190 7.133 11.520 1.00 98.25 117 ALA A O 1
ATOM 934 N N . ALA A 1 118 ? -10.063 5.332 10.791 1.00 98.38 118 ALA A N 1
ATOM 935 C CA . ALA A 1 118 ? -9.653 4.879 12.117 1.00 98.38 118 ALA A CA 1
ATOM 936 C C . ALA A 1 118 ? -8.931 5.970 12.929 1.00 98.38 118 ALA A C 1
ATOM 938 O O . ALA A 1 118 ? -9.237 6.139 14.104 1.00 98.38 118 ALA A O 1
ATOM 939 N N . TYR A 1 119 ? -8.054 6.777 12.321 1.00 98.38 119 TYR A N 1
ATOM 940 C CA . TYR A 1 119 ? -7.392 7.888 13.014 1.00 98.38 119 TYR A CA 1
ATOM 941 C C . TYR A 1 119 ? -8.401 8.895 13.586 1.00 98.38 119 TYR A C 1
ATOM 943 O O . TYR A 1 119 ? -8.326 9.253 14.763 1.00 98.38 119 TYR A O 1
ATOM 951 N N . TYR A 1 120 ? -9.375 9.338 12.784 1.00 98.44 120 TYR A N 1
ATOM 952 C CA . TYR A 1 120 ? -10.385 10.295 13.250 1.00 98.44 120 TYR A CA 1
ATOM 953 C C . TYR A 1 120 ? -11.327 9.669 14.279 1.00 98.44 120 TYR A C 1
ATOM 955 O O . TYR A 1 120 ? -11.692 10.330 15.248 1.00 98.44 120 TYR A O 1
ATOM 963 N N . THR A 1 121 ? -11.679 8.393 14.118 1.00 98.62 121 THR A N 1
ATOM 964 C CA . THR A 1 121 ? -12.467 7.648 15.105 1.00 98.62 121 THR A CA 1
ATOM 965 C C . THR A 1 121 ? -11.741 7.576 16.449 1.00 98.62 121 THR A C 1
ATOM 967 O O . THR A 1 121 ? -12.327 7.909 17.477 1.00 98.62 121 THR A O 1
ATOM 970 N N . LEU A 1 122 ? -10.452 7.229 16.453 1.00 98.25 122 LEU A N 1
ATOM 971 C CA . LEU A 1 122 ? -9.638 7.170 17.670 1.00 98.25 122 LEU A CA 1
ATOM 972 C C . LEU A 1 122 ? -9.428 8.544 18.305 1.00 98.25 122 LEU A C 1
ATOM 974 O O . LEU A 1 122 ? -9.408 8.665 19.529 1.00 98.25 122 LEU A O 1
ATOM 978 N N . LYS A 1 123 ? -9.329 9.599 17.491 1.00 98.06 123 LYS A N 1
ATOM 979 C CA . LYS A 1 123 ? -9.298 10.977 17.987 1.00 98.06 123 LYS A CA 1
ATOM 980 C C . LYS A 1 123 ? -10.548 11.310 18.801 1.00 98.06 123 LYS A C 1
ATOM 982 O O . LYS A 1 123 ? -10.427 12.009 19.801 1.00 98.06 123 LYS A O 1
ATOM 987 N N . GLU A 1 124 ? -11.725 10.828 18.401 1.00 98.31 124 GLU A N 1
ATOM 988 C CA . GLU A 1 124 ? -12.944 10.980 19.201 1.00 98.31 124 GLU A CA 1
ATOM 989 C C . GLU A 1 124 ? -12.911 10.084 20.445 1.00 98.31 124 GLU A C 1
ATOM 991 O O . GLU A 1 124 ? -13.107 10.592 21.542 1.00 98.31 124 GLU A O 1
ATOM 996 N N . VAL A 1 125 ? -12.556 8.799 20.316 1.00 98.00 125 VAL A N 1
ATOM 997 C CA . VAL A 1 125 ? -12.417 7.863 21.455 1.00 98.00 125 VAL A CA 1
ATOM 998 C C . VAL A 1 125 ? -11.563 8.454 22.584 1.00 98.00 125 VAL A C 1
ATOM 1000 O O . VAL A 1 125 ? -11.962 8.439 23.750 1.00 98.00 125 VAL A O 1
ATOM 1003 N N . HIS A 1 126 ? -10.406 9.024 22.248 1.00 97.12 126 HIS A N 1
ATOM 1004 C CA . HIS A 1 126 ? -9.448 9.532 23.230 1.00 97.12 126 HIS A CA 1
ATOM 1005 C C . HIS A 1 126 ? -9.792 10.905 23.819 1.00 97.12 126 HIS A C 1
ATOM 1007 O O . HIS A 1 126 ? -9.071 11.381 24.696 1.00 97.12 126 HIS A O 1
ATOM 1013 N N . LYS A 1 127 ? -10.903 11.537 23.417 1.00 97.31 127 LYS A N 1
ATOM 1014 C CA . LYS A 1 127 ? -11.438 12.702 24.145 1.00 97.31 127 LYS A CA 1
ATOM 1015 C C . LYS A 1 127 ? -12.101 12.305 25.462 1.00 97.31 127 LYS A C 1
ATOM 1017 O O . LYS A 1 127 ? -12.208 13.141 26.358 1.00 97.31 127 LYS A O 1
ATOM 1022 N N . LEU A 1 128 ? -12.564 11.061 25.585 1.00 96.88 128 LEU A N 1
ATOM 1023 C CA . LEU A 1 128 ? -13.156 10.563 26.818 1.00 96.88 128 LEU A CA 1
ATOM 1024 C C . LEU A 1 128 ? -12.061 10.188 27.821 1.00 96.88 128 LEU A C 1
ATOM 1026 O O . LEU A 1 128 ? -11.266 9.281 27.578 1.00 96.88 128 LEU A O 1
ATOM 1030 N N . ASN A 1 129 ? -12.074 10.844 28.982 1.00 95.69 129 ASN A N 1
ATOM 1031 C CA . ASN A 1 129 ? -11.361 10.372 30.163 1.00 95.69 129 ASN A CA 1
ATOM 1032 C C . ASN A 1 129 ? -12.259 9.376 30.922 1.00 95.69 129 ASN A C 1
ATOM 1034 O O . ASN A 1 129 ? -13.252 9.811 31.511 1.00 95.69 129 ASN A O 1
ATOM 1038 N N . PRO A 1 130 ? -11.931 8.071 30.955 1.00 93.56 130 PRO A N 1
ATOM 1039 C CA . PRO A 1 130 ? -12.774 7.079 31.616 1.00 93.56 130 PRO A CA 1
ATOM 1040 C C . PRO A 1 130 ? -12.789 7.222 33.150 1.00 93.56 130 PRO A C 1
ATOM 1042 O O . PRO A 1 130 ? -13.670 6.671 33.795 1.00 93.56 130 PRO A O 1
ATOM 1045 N N . TYR A 1 131 ? -11.865 7.993 33.735 1.00 93.38 131 TYR A N 1
ATOM 1046 C CA . TYR A 1 131 ? -11.837 8.318 35.168 1.00 93.38 131 TYR A CA 1
ATOM 1047 C C . TYR A 1 131 ? -12.473 9.681 35.489 1.00 93.38 131 TYR A C 1
ATOM 1049 O O . TYR A 1 131 ? -12.265 10.231 36.571 1.00 93.38 131 TYR A O 1
ATOM 1057 N N . GLY A 1 132 ? -13.197 10.275 34.537 1.00 93.31 132 GLY A N 1
ATOM 1058 C CA . GLY A 1 132 ? -13.926 11.519 34.760 1.00 93.31 132 GLY A CA 1
ATOM 1059 C C . GLY A 1 132 ? -15.060 11.365 35.780 1.00 93.31 132 GLY A C 1
ATOM 1060 O O . GLY A 1 132 ? -15.564 10.271 36.031 1.00 93.31 132 GLY A O 1
ATOM 1061 N N . SER A 1 133 ? -15.504 12.485 36.350 1.00 91.56 133 SER A N 1
ATOM 1062 C CA . SER A 1 133 ? -16.677 12.504 37.228 1.00 91.56 133 SER A CA 1
ATOM 1063 C C . SER A 1 133 ? -17.936 12.063 36.474 1.00 91.56 133 SER A C 1
ATOM 1065 O O . SER A 1 133 ? -18.181 12.531 35.364 1.00 91.56 133 SER A O 1
ATOM 1067 N N . ASN A 1 134 ? -18.766 11.230 37.109 1.00 89.94 134 ASN A N 1
ATOM 1068 C CA . ASN A 1 134 ? -20.030 10.710 36.561 1.00 89.94 134 ASN A CA 1
ATOM 1069 C C . ASN A 1 134 ? -19.882 9.873 35.275 1.00 89.94 134 ASN A C 1
ATOM 1071 O O . ASN A 1 134 ? -20.812 9.815 34.471 1.00 89.94 134 ASN A O 1
ATOM 1075 N N . ILE A 1 135 ? -18.730 9.228 35.075 1.00 95.75 135 ILE A N 1
ATOM 1076 C CA . ILE A 1 135 ? -18.536 8.255 33.999 1.00 95.75 135 ILE A CA 1
ATOM 1077 C C . ILE A 1 135 ? -18.819 6.858 34.550 1.00 95.75 135 ILE A C 1
ATOM 1079 O O . ILE A 1 135 ? -18.130 6.386 35.451 1.00 95.75 135 ILE A O 1
ATOM 1083 N N . ASP A 1 136 ? -19.843 6.208 34.007 1.00 94.81 136 ASP A N 1
ATOM 1084 C CA . ASP A 1 136 ? -20.185 4.818 34.285 1.00 94.81 136 ASP A CA 1
ATOM 1085 C C . ASP A 1 136 ? -20.255 4.002 32.983 1.00 94.81 136 ASP A C 1
ATOM 1087 O O . ASP A 1 136 ? -20.072 4.519 31.874 1.00 94.81 136 ASP A O 1
ATOM 1091 N N . LEU A 1 137 ? -20.536 2.705 33.114 1.00 95.81 137 LEU A N 1
ATOM 1092 C CA . LEU A 1 137 ? -20.627 1.792 31.977 1.00 95.81 137 LEU A CA 1
ATOM 1093 C C . LEU A 1 137 ? -21.665 2.250 30.936 1.00 95.81 137 LEU A C 1
ATOM 1095 O O . 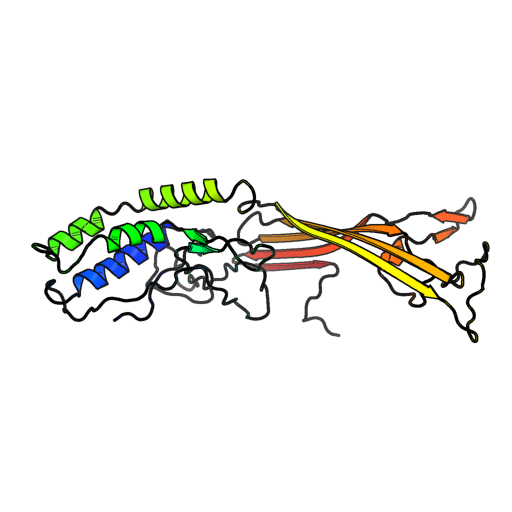LEU A 1 137 ? -21.402 2.176 29.734 1.00 95.81 137 LEU A O 1
ATOM 1099 N N . ASN A 1 138 ? -22.811 2.777 31.383 1.00 96.00 138 ASN A N 1
ATOM 1100 C CA . ASN A 1 138 ? -23.872 3.262 30.498 1.00 96.00 138 ASN A CA 1
ATOM 1101 C C . ASN A 1 138 ? -23.437 4.512 29.729 1.00 96.00 138 ASN A C 1
ATOM 1103 O O . ASN A 1 138 ? -23.744 4.652 28.542 1.00 96.00 138 ASN A O 1
ATOM 1107 N N . PHE A 1 139 ? -22.715 5.421 30.383 1.00 97.06 139 PHE A N 1
ATOM 1108 C CA . PHE A 1 139 ? -22.140 6.589 29.736 1.00 97.06 139 PHE A CA 1
ATOM 1109 C C . PHE A 1 139 ? -21.151 6.171 28.648 1.00 97.06 139 PHE A C 1
ATOM 1111 O O . PHE A 1 139 ? -21.260 6.655 27.523 1.00 97.06 139 PHE A O 1
ATOM 1118 N N . VAL A 1 140 ? -20.226 5.249 28.947 1.00 97.06 140 VAL A N 1
ATOM 1119 C CA . VAL A 1 140 ? -19.254 4.736 27.965 1.00 97.06 140 VAL A CA 1
ATOM 1120 C C . VAL A 1 140 ? -19.974 4.108 26.771 1.00 97.06 140 VAL A C 1
ATOM 1122 O O . VAL A 1 140 ? -19.661 4.426 25.625 1.00 97.06 140 VAL A O 1
ATOM 1125 N N . ASP A 1 141 ? -20.982 3.267 27.011 1.00 97.00 141 ASP A N 1
ATOM 1126 C CA . ASP A 1 141 ? -21.769 2.655 25.938 1.00 97.00 141 ASP A CA 1
ATOM 1127 C C . ASP A 1 141 ? -22.444 3.691 25.032 1.00 97.00 141 ASP A C 1
ATOM 1129 O O . ASP A 1 141 ? -22.354 3.594 23.803 1.00 97.00 141 ASP A O 1
ATOM 1133 N N . ASN A 1 142 ? -23.074 4.705 25.627 1.00 97.81 142 ASN A N 1
ATOM 1134 C CA . ASN A 1 142 ? -23.729 5.780 24.888 1.00 97.81 142 ASN A CA 1
ATOM 1135 C C . ASN A 1 142 ? -22.728 6.670 24.142 1.00 97.81 142 ASN A C 1
ATOM 1137 O O . ASN A 1 142 ? -22.984 7.053 23.001 1.00 97.81 142 ASN A O 1
ATOM 1141 N N . TYR A 1 143 ? -21.582 6.975 24.753 1.00 98.12 143 TYR A N 1
ATOM 1142 C CA . TYR A 1 143 ? -20.525 7.774 24.141 1.00 98.12 143 TYR A CA 1
ATOM 1143 C C . TYR A 1 143 ? -20.000 7.110 22.867 1.00 98.12 143 TYR A C 1
ATOM 1145 O O . TYR A 1 143 ? -20.041 7.713 21.796 1.00 98.12 143 TYR A O 1
ATOM 1153 N N . PHE A 1 144 ? -19.590 5.840 22.957 1.00 98.19 144 PHE A N 1
ATOM 1154 C CA . PHE A 1 144 ? -19.052 5.096 21.816 1.00 98.19 144 PHE A CA 1
ATOM 1155 C C . PHE A 1 144 ? -20.100 4.879 20.717 1.00 98.19 144 PHE A C 1
ATOM 1157 O O . PHE A 1 144 ? -19.768 4.964 19.538 1.00 98.19 144 PHE A O 1
ATOM 1164 N N . LYS A 1 145 ? -21.373 4.664 21.078 1.00 97.81 145 LYS A N 1
ATOM 1165 C CA . LYS A 1 145 ? -22.478 4.546 20.110 1.00 97.81 145 LYS A CA 1
ATOM 1166 C C . LYS A 1 145 ? -22.678 5.816 19.271 1.00 97.81 145 LYS A C 1
ATOM 1168 O O . LYS A 1 145 ? -23.120 5.722 18.130 1.00 97.81 145 LYS A O 1
ATOM 1173 N N . ASN A 1 146 ? -22.363 6.985 19.827 1.00 97.81 146 ASN A N 1
ATOM 1174 C CA . ASN A 1 146 ? -22.522 8.272 19.150 1.00 97.81 146 ASN A CA 1
ATOM 1175 C C . ASN A 1 146 ? -21.320 8.657 18.268 1.00 97.81 146 ASN A C 1
ATOM 1177 O O . ASN A 1 146 ? -21.396 9.656 17.551 1.00 97.81 146 ASN A O 1
ATOM 1181 N N . ILE A 1 147 ? -20.225 7.888 18.285 1.00 98.38 147 ILE A N 1
ATOM 1182 C CA . ILE A 1 147 ? -19.085 8.122 17.393 1.00 98.38 147 ILE A CA 1
ATOM 1183 C C . ILE A 1 147 ? -19.471 7.699 15.970 1.00 98.38 147 ILE A C 1
ATOM 1185 O O . ILE A 1 147 ? -19.712 6.527 15.683 1.00 98.38 147 ILE A O 1
ATOM 1189 N N . ASN A 1 148 ? -19.529 8.670 15.058 1.00 97.50 148 ASN A N 1
ATOM 1190 C CA . ASN A 1 148 ? -19.965 8.446 13.685 1.00 97.50 148 ASN A CA 1
ATOM 1191 C C . ASN A 1 148 ? -18.794 8.027 12.782 1.00 97.50 148 ASN A C 1
ATOM 1193 O O . ASN A 1 148 ? -17.983 8.854 12.364 1.00 97.50 148 ASN A O 1
ATOM 1197 N N . LEU A 1 149 ? -18.745 6.742 12.422 1.00 97.88 149 LEU A N 1
ATOM 1198 C CA . LEU A 1 149 ? -17.719 6.205 11.521 1.00 97.88 149 LEU A CA 1
ATOM 1199 C C . LEU A 1 149 ? -17.786 6.805 10.108 1.00 97.88 149 LEU A C 1
ATOM 1201 O O . LEU A 1 149 ? -16.758 6.941 9.451 1.00 97.88 149 LEU A O 1
ATOM 1205 N N . MET A 1 150 ? -18.971 7.189 9.628 1.00 97.06 150 MET A N 1
ATOM 1206 C CA . MET A 1 150 ? -19.113 7.772 8.293 1.00 97.06 150 MET A CA 1
ATOM 1207 C C . MET A 1 150 ? -18.553 9.198 8.230 1.00 97.06 150 MET A C 1
ATOM 1209 O O . MET A 1 150 ? -17.950 9.561 7.224 1.00 97.06 150 MET A O 1
ATOM 1213 N N . ASP A 1 151 ? -18.679 9.984 9.305 1.00 97.31 151 ASP A N 1
ATOM 1214 C CA . ASP A 1 151 ? -18.008 11.291 9.410 1.00 97.31 151 ASP A CA 1
ATOM 1215 C C . ASP A 1 151 ? -16.483 11.126 9.327 1.00 97.31 151 ASP A C 1
ATOM 1217 O O . ASP A 1 151 ? -15.816 11.817 8.558 1.00 97.31 151 ASP A O 1
ATOM 1221 N N . ALA A 1 152 ? -15.933 10.142 10.043 1.00 97.69 152 ALA A N 1
ATOM 1222 C CA . ALA A 1 152 ? -14.510 9.819 9.995 1.00 97.69 152 ALA A CA 1
ATOM 1223 C C . ALA A 1 152 ? -14.039 9.417 8.583 1.00 97.69 152 ALA A C 1
ATOM 1225 O O . ALA A 1 152 ? -12.998 9.889 8.125 1.00 97.69 152 ALA A O 1
ATOM 1226 N N . VAL A 1 153 ? -14.825 8.608 7.861 1.00 96.62 153 VAL A N 1
ATOM 1227 C CA . VAL A 1 153 ? -14.553 8.250 6.456 1.00 96.62 153 VAL A CA 1
ATOM 1228 C C . VAL A 1 153 ? -14.576 9.482 5.547 1.00 96.62 153 VAL A C 1
ATOM 1230 O O . VAL A 1 153 ? -13.700 9.627 4.694 1.00 96.62 153 VAL A O 1
ATOM 1233 N N . LEU A 1 154 ? -15.547 10.384 5.712 1.00 95.31 154 LEU A N 1
ATOM 1234 C CA . LEU A 1 154 ? -15.636 11.606 4.907 1.00 95.31 154 LEU A CA 1
ATOM 1235 C C . LEU A 1 154 ? -14.446 12.541 5.152 1.00 95.31 154 LEU A C 1
ATOM 1237 O O . LEU A 1 154 ? -13.896 13.072 4.188 1.00 95.31 154 LEU A O 1
ATOM 1241 N N . ARG A 1 155 ? -14.003 12.689 6.406 1.00 95.50 155 ARG A N 1
ATOM 1242 C CA . ARG A 1 155 ? -12.792 13.453 6.752 1.00 95.50 155 ARG A CA 1
ATOM 1243 C C . ARG A 1 155 ? -11.545 12.851 6.123 1.00 95.50 155 ARG A C 1
ATOM 1245 O O . ARG A 1 155 ? -10.809 13.567 5.456 1.00 95.50 155 ARG A O 1
ATOM 1252 N N . ALA A 1 156 ? -11.352 11.541 6.264 1.00 94.38 156 ALA A N 1
ATOM 1253 C CA . ALA A 1 156 ? -10.213 10.848 5.670 1.00 94.38 156 ALA A CA 1
ATOM 1254 C C . ALA A 1 156 ? -10.181 10.997 4.143 1.00 94.38 156 ALA A C 1
ATOM 1256 O O . ALA A 1 156 ? -9.133 11.269 3.563 1.00 94.38 156 ALA A O 1
ATOM 1257 N N . ARG A 1 157 ? -11.339 10.892 3.476 1.00 89.50 157 ARG A N 1
ATOM 1258 C CA . ARG A 1 157 ? -11.455 11.131 2.029 1.00 89.50 157 ARG A CA 1
ATOM 1259 C C . ARG A 1 157 ? -11.172 12.583 1.652 1.00 89.50 157 ARG A C 1
ATOM 1261 O O . ARG A 1 157 ? -10.492 12.810 0.656 1.00 89.50 157 ARG A O 1
ATOM 1268 N N . GLY A 1 158 ? -11.672 13.543 2.429 1.00 87.06 158 GLY A N 1
ATOM 1269 C CA . GLY A 1 158 ? -11.424 14.971 2.222 1.00 87.06 158 GLY A CA 1
ATOM 1270 C C . GLY A 1 158 ? -9.943 15.324 2.345 1.00 87.06 158 GLY A C 1
ATOM 1271 O O . GLY A 1 158 ? -9.385 15.938 1.438 1.00 87.06 158 GLY A O 1
ATOM 1272 N N . ASP A 1 159 ? -9.288 14.855 3.407 1.00 85.81 159 ASP A N 1
ATOM 1273 C CA . ASP A 1 159 ? -7.864 15.096 3.645 1.00 85.81 159 ASP A CA 1
ATOM 1274 C C . ASP A 1 159 ? -7.008 14.366 2.602 1.00 85.81 159 ASP A C 1
ATOM 1276 O O . ASP A 1 159 ? -6.096 14.965 2.031 1.00 85.81 159 ASP A O 1
ATOM 1280 N N . LYS A 1 160 ? -7.345 13.112 2.254 1.00 83.25 160 LYS A N 1
ATOM 1281 C CA . LYS A 1 160 ? -6.696 12.395 1.144 1.00 83.25 160 LYS A CA 1
ATOM 1282 C C . LYS A 1 160 ? -6.841 13.185 -0.154 1.00 83.25 160 LYS A C 1
ATOM 1284 O O . LYS A 1 160 ? -5.831 13.407 -0.806 1.00 83.25 160 LYS A O 1
ATOM 1289 N N . ALA A 1 161 ? -8.026 13.674 -0.517 1.00 80.50 161 ALA A N 1
ATOM 1290 C CA . ALA A 1 161 ? -8.224 14.453 -1.743 1.00 80.50 161 ALA A CA 1
ATOM 1291 C C . ALA A 1 161 ? -7.427 15.771 -1.748 1.00 80.50 161 ALA A C 1
ATOM 1293 O O . ALA A 1 161 ? -6.762 16.077 -2.737 1.00 80.50 161 ALA A O 1
ATOM 1294 N N . ALA A 1 162 ? -7.437 16.515 -0.638 1.00 77.06 162 ALA A N 1
ATOM 1295 C CA . ALA A 1 162 ? -6.705 17.773 -0.504 1.00 77.06 162 ALA A CA 1
ATOM 1296 C C . ALA A 1 162 ? -5.180 17.582 -0.570 1.00 77.06 162 ALA A C 1
ATOM 1298 O O . ALA A 1 162 ? -4.481 18.396 -1.168 1.00 77.06 162 ALA A O 1
ATOM 1299 N N . MET A 1 163 ? -4.664 16.496 0.013 1.00 70.38 163 MET A N 1
ATOM 1300 C CA . MET A 1 163 ? -3.230 16.189 0.023 1.00 70.38 163 MET A CA 1
ATOM 1301 C C . MET A 1 163 ? -2.750 15.441 -1.224 1.00 70.38 163 MET A C 1
ATOM 1303 O O . MET A 1 163 ? -1.556 15.455 -1.512 1.00 70.38 163 MET A O 1
ATOM 1307 N N . SER A 1 164 ? -3.637 14.743 -1.940 1.00 63.47 164 SER A N 1
ATOM 1308 C CA . SER A 1 164 ? -3.235 13.895 -3.069 1.00 63.47 164 SER A CA 1
ATOM 1309 C C . SER A 1 164 ? -3.030 14.665 -4.361 1.00 63.47 164 SER A C 1
ATOM 1311 O O . SER A 1 164 ? -2.362 14.115 -5.224 1.00 63.47 164 SER A O 1
ATOM 1313 N N . GLY A 1 165 ? -3.577 15.881 -4.515 1.00 51.44 165 GLY A N 1
ATOM 1314 C CA . GLY A 1 165 ? -3.240 16.811 -5.607 1.00 51.44 165 GLY A CA 1
ATOM 1315 C C . GLY A 1 165 ? -3.054 16.192 -7.006 1.00 51.44 165 GLY A C 1
ATOM 1316 O O . GLY A 1 165 ? -2.232 16.693 -7.763 1.00 51.44 165 GLY A O 1
ATOM 1317 N N . GLY A 1 166 ? -3.764 15.099 -7.325 1.00 48.47 166 GLY A N 1
ATOM 1318 C CA . GLY A 1 166 ? -3.671 14.344 -8.581 1.00 48.47 166 GLY A CA 1
ATOM 1319 C C . GLY A 1 166 ? -2.871 13.025 -8.591 1.00 48.47 166 GLY A C 1
ATOM 1320 O O . GLY A 1 166 ? -3.222 12.174 -9.389 1.00 48.47 166 GLY A O 1
ATOM 1321 N N . GLY A 1 167 ? -1.874 12.783 -7.726 1.00 42.31 167 GLY A N 1
ATOM 1322 C CA . GLY A 1 167 ? -0.821 11.782 -8.028 1.00 42.31 167 GLY A CA 1
ATOM 1323 C C . GLY A 1 167 ? -0.900 10.379 -7.392 1.00 42.31 167 GLY A C 1
ATOM 1324 O O . GLY A 1 167 ? -0.332 9.437 -7.930 1.00 42.31 167 GLY A O 1
ATOM 1325 N N . ASN A 1 168 ? -1.585 10.187 -6.256 1.00 44.53 168 ASN A N 1
ATOM 1326 C CA . ASN A 1 168 ? -1.531 8.909 -5.500 1.00 44.53 168 ASN A CA 1
ATOM 1327 C C . ASN A 1 168 ? -2.691 7.934 -5.784 1.00 44.53 168 ASN A C 1
ATOM 1329 O O . ASN A 1 168 ? -2.805 6.897 -5.133 1.00 44.53 168 ASN A O 1
ATOM 1333 N N . SER A 1 169 ? -3.571 8.267 -6.728 1.00 52.75 169 SER A N 1
ATOM 1334 C CA . SER A 1 169 ? -4.683 7.415 -7.181 1.00 52.75 169 SER A CA 1
ATOM 1335 C C . SER A 1 169 ? -4.612 7.114 -8.676 1.00 52.75 169 SER A C 1
ATOM 1337 O O . SER A 1 169 ? -5.610 6.702 -9.273 1.00 52.75 169 SER A O 1
ATOM 1339 N N . GLU A 1 170 ? -3.481 7.401 -9.316 1.00 63.19 170 GLU A N 1
ATOM 1340 C CA . GLU A 1 170 ? -3.373 7.236 -10.753 1.00 63.19 170 GLU A CA 1
ATOM 1341 C C . GLU A 1 170 ? -3.260 5.746 -11.068 1.00 63.19 170 GLU A C 1
ATOM 1343 O O . GLU A 1 170 ? -2.236 5.108 -10.843 1.00 63.19 170 GLU A O 1
ATOM 1348 N N . LYS A 1 171 ? -4.337 5.189 -11.630 1.00 78.25 171 LYS A N 1
ATOM 1349 C CA . LYS A 1 171 ? -4.344 3.845 -12.227 1.00 78.25 171 LYS A CA 1
ATOM 1350 C C . LYS A 1 171 ? -3.253 3.670 -13.287 1.00 78.25 171 LYS A C 1
ATOM 1352 O O . LYS A 1 171 ? -3.037 2.550 -13.728 1.00 78.25 171 LYS A O 1
ATOM 1357 N N . ILE A 1 172 ? -2.637 4.765 -13.735 1.00 82.50 172 ILE A N 1
ATOM 1358 C CA . ILE A 1 172 ? -1.539 4.818 -14.690 1.00 82.50 172 ILE A CA 1
ATOM 1359 C C . ILE A 1 172 ? -0.533 5.854 -14.187 1.00 82.50 172 ILE A C 1
ATOM 1361 O O . ILE A 1 172 ? -0.908 7.010 -14.043 1.00 82.50 172 ILE A O 1
ATOM 1365 N N . ARG A 1 173 ? 0.730 5.480 -13.985 1.00 86.25 173 ARG A N 1
ATOM 1366 C CA . ARG A 1 173 ? 1.803 6.391 -13.555 1.00 86.25 173 ARG A CA 1
ATOM 1367 C C . ARG A 1 173 ? 3.052 6.239 -14.416 1.00 86.25 173 ARG A C 1
ATOM 1369 O O . ARG A 1 173 ? 3.278 5.185 -15.007 1.00 86.25 173 ARG A O 1
ATOM 1376 N N . ILE A 1 174 ? 3.896 7.271 -14.444 1.00 86.31 174 ILE A N 1
ATOM 1377 C CA . ILE A 1 174 ? 5.257 7.152 -14.984 1.00 86.31 174 ILE A CA 1
ATOM 1378 C C . ILE A 1 174 ? 6.099 6.391 -13.951 1.00 86.31 174 ILE A C 1
ATOM 1380 O O . ILE A 1 174 ? 6.348 6.907 -12.864 1.00 86.31 174 ILE A O 1
ATOM 1384 N N . SER A 1 175 ? 6.507 5.161 -14.271 1.00 87.25 175 SER A N 1
ATOM 1385 C CA . SER A 1 175 ? 7.316 4.314 -13.380 1.00 87.25 175 SER A CA 1
ATOM 1386 C C . SER A 1 175 ? 8.813 4.597 -13.488 1.00 87.25 175 SER A C 1
ATOM 1388 O O . SER A 1 175 ? 9.551 4.412 -12.523 1.00 87.25 175 SER A O 1
ATOM 1390 N N . ASN A 1 176 ? 9.267 5.085 -14.645 1.00 86.88 176 ASN A N 1
ATOM 1391 C CA . ASN A 1 176 ? 10.672 5.367 -14.909 1.00 86.88 176 ASN A CA 1
ATOM 1392 C C . ASN A 1 176 ? 10.808 6.549 -15.872 1.00 86.88 176 ASN A C 1
ATOM 1394 O O . ASN A 1 176 ? 10.144 6.605 -16.905 1.00 86.88 176 ASN A O 1
ATOM 1398 N N . LEU A 1 177 ? 11.702 7.476 -15.551 1.00 91.81 177 LEU A N 1
ATOM 1399 C CA . LEU A 1 177 ? 12.184 8.485 -16.483 1.00 91.81 177 LEU A CA 1
ATOM 1400 C C . LEU A 1 177 ? 13.680 8.650 -16.243 1.00 91.81 177 LEU A C 1
ATOM 1402 O O . LEU A 1 177 ? 14.097 9.266 -15.262 1.00 91.81 177 LEU A O 1
ATOM 1406 N N . SER A 1 178 ? 14.492 8.064 -17.116 1.00 92.12 178 SER A N 1
ATOM 1407 C CA . SER A 1 178 ? 15.947 8.078 -16.964 1.00 92.12 178 SER A CA 1
ATOM 1408 C C . SER A 1 178 ? 16.663 8.263 -18.295 1.00 92.12 178 SER A C 1
ATOM 1410 O O . SER A 1 178 ? 16.151 7.929 -19.361 1.00 92.12 178 SER A O 1
ATOM 1412 N N . ALA A 1 179 ? 17.868 8.823 -18.225 1.00 93.56 179 ALA A N 1
ATOM 1413 C CA . ALA A 1 179 ? 18.776 8.955 -19.353 1.00 93.56 179 ALA A CA 1
ATOM 1414 C C . ALA A 1 179 ? 20.136 8.379 -18.955 1.00 93.56 179 ALA A C 1
ATOM 1416 O O . ALA A 1 179 ? 20.647 8.659 -17.869 1.00 93.56 179 ALA A O 1
ATOM 1417 N N . LYS A 1 180 ? 20.716 7.572 -19.836 1.00 92.50 180 LYS A N 1
ATOM 1418 C CA . LYS A 1 180 ? 22.029 6.961 -19.680 1.00 92.50 180 LYS A CA 1
ATOM 1419 C C . LYS A 1 180 ? 22.947 7.508 -20.762 1.00 92.50 180 LYS A C 1
ATOM 1421 O O . LYS A 1 180 ? 22.726 7.278 -21.949 1.00 92.50 180 LYS A O 1
ATOM 1426 N N . PHE A 1 181 ? 23.985 8.201 -20.315 1.00 93.31 181 PHE A N 1
ATOM 1427 C CA . PHE A 1 181 ? 25.080 8.679 -21.146 1.00 93.31 181 PHE A CA 1
ATOM 1428 C C . PHE A 1 181 ? 26.318 7.855 -20.815 1.00 93.31 181 PHE A C 1
ATOM 1430 O O . PHE A 1 181 ? 26.643 7.651 -19.646 1.00 93.31 181 PHE A O 1
ATOM 1437 N N . THR A 1 182 ? 26.984 7.320 -21.827 1.00 90.94 182 THR A N 1
ATOM 1438 C CA . THR A 1 182 ? 28.229 6.561 -21.669 1.00 90.94 182 THR A CA 1
ATOM 1439 C C . THR A 1 182 ? 29.250 7.126 -22.634 1.00 90.94 182 THR A C 1
ATOM 1441 O O . THR A 1 182 ? 28.893 7.432 -23.761 1.00 90.94 182 THR A O 1
ATOM 1444 N N . THR A 1 183 ? 30.494 7.278 -22.202 1.00 91.06 183 THR A N 1
ATOM 1445 C CA . THR A 1 183 ? 31.596 7.744 -23.049 1.00 91.06 183 THR A CA 1
ATOM 1446 C C . THR A 1 183 ? 32.601 6.615 -23.184 1.00 91.06 183 THR A C 1
ATOM 1448 O O . THR A 1 183 ? 32.946 5.971 -22.192 1.00 91.06 183 THR A O 1
ATOM 1451 N N . PHE A 1 184 ? 33.057 6.383 -24.405 1.00 88.50 184 PHE A N 1
ATOM 1452 C CA . PHE A 1 184 ? 34.083 5.416 -24.751 1.00 88.50 184 PHE A CA 1
ATOM 1453 C C . PHE A 1 184 ? 35.360 6.158 -25.129 1.00 88.50 184 PHE A C 1
ATOM 1455 O O . PHE A 1 184 ? 35.318 7.269 -25.653 1.00 88.50 184 PHE A O 1
ATOM 1462 N N . SER A 1 185 ? 36.494 5.541 -24.825 1.00 89.94 185 SER A N 1
ATOM 1463 C CA . SER A 1 185 ? 37.803 5.983 -25.282 1.00 89.94 185 SER A CA 1
ATOM 1464 C C . SER A 1 185 ? 38.557 4.744 -25.731 1.00 89.94 185 SER A C 1
ATOM 1466 O O . SER A 1 185 ? 38.857 3.874 -24.910 1.00 89.94 185 SER A O 1
ATOM 1468 N N . THR A 1 186 ? 38.800 4.653 -27.032 1.00 87.69 186 THR A N 1
ATOM 1469 C CA . THR A 1 186 ? 39.458 3.511 -27.664 1.00 87.69 186 THR A CA 1
ATOM 1470 C C . THR A 1 186 ? 40.835 3.933 -28.140 1.00 87.69 186 THR A C 1
ATOM 1472 O O . THR A 1 186 ? 40.990 4.952 -28.805 1.00 87.69 186 THR A O 1
ATOM 1475 N N . GLY A 1 187 ? 41.856 3.169 -27.757 1.00 86.12 187 GLY A N 1
ATOM 1476 C CA . GLY A 1 187 ? 43.243 3.459 -28.098 1.00 86.12 187 GLY A CA 1
ATOM 1477 C C . GLY A 1 187 ? 44.200 2.413 -27.540 1.00 86.12 187 GLY A C 1
ATOM 1478 O O . GLY A 1 187 ? 43.839 1.600 -26.687 1.00 86.12 187 GLY A O 1
ATOM 1479 N N . GLY A 1 188 ? 45.433 2.417 -28.040 1.00 85.31 188 GLY A N 1
ATOM 1480 C CA . GLY A 1 188 ? 46.464 1.460 -27.649 1.00 85.31 188 GLY A CA 1
ATOM 1481 C C . GLY A 1 188 ? 47.498 1.250 -28.751 1.00 85.31 188 GLY A C 1
ATOM 1482 O O . GLY A 1 188 ? 47.278 1.602 -29.901 1.00 85.31 188 GLY A O 1
ATOM 1483 N N . SER A 1 189 ? 48.645 0.672 -28.401 1.00 80.31 189 SER A N 1
ATOM 1484 C CA . SER A 1 189 ? 49.751 0.441 -29.345 1.00 80.31 189 SER A CA 1
ATOM 1485 C C . SER A 1 189 ? 49.782 -0.967 -29.949 1.00 80.31 189 SER A C 1
ATOM 1487 O O . SER A 1 189 ? 50.549 -1.215 -30.875 1.00 80.31 189 SER A O 1
ATOM 1489 N N . LEU A 1 190 ? 48.977 -1.896 -29.422 1.00 86.00 190 LEU A N 1
ATOM 1490 C CA . LEU A 1 190 ? 48.893 -3.300 -29.848 1.00 86.00 190 LEU A CA 1
ATOM 1491 C C . LEU A 1 190 ? 47.437 -3.688 -30.138 1.00 86.00 190 LEU A C 1
ATOM 1493 O O . LEU A 1 190 ? 46.929 -4.672 -29.604 1.00 86.00 190 LEU A O 1
ATOM 1497 N N . ILE A 1 191 ? 46.754 -2.873 -30.938 1.00 85.56 191 ILE A N 1
ATOM 1498 C CA . ILE A 1 191 ? 45.351 -3.068 -31.319 1.00 85.56 191 ILE A CA 1
ATOM 1499 C C . ILE A 1 191 ? 45.203 -3.082 -32.840 1.00 85.56 191 ILE A C 1
ATOM 1501 O O . ILE A 1 191 ? 46.075 -2.604 -33.561 1.00 85.56 191 ILE A O 1
ATOM 1505 N N . THR A 1 192 ? 44.094 -3.642 -33.317 1.00 84.88 192 THR A N 1
ATOM 1506 C CA . THR A 1 192 ? 43.731 -3.685 -34.742 1.00 84.88 192 THR A CA 1
ATOM 1507 C C . THR A 1 192 ? 42.799 -2.547 -35.159 1.00 84.88 192 THR A C 1
ATOM 1509 O O . THR A 1 192 ? 42.519 -2.413 -36.344 1.00 84.88 192 THR A O 1
ATOM 1512 N N . THR A 1 193 ? 42.324 -1.737 -34.208 1.00 87.88 193 THR A N 1
ATOM 1513 C CA . THR A 1 193 ? 41.473 -0.569 -34.464 1.00 87.88 193 THR A CA 1
ATOM 1514 C C . THR A 1 193 ? 42.269 0.534 -35.176 1.00 87.88 193 THR A C 1
ATOM 1516 O O . THR A 1 193 ? 43.333 0.925 -34.675 1.00 87.88 193 THR A O 1
ATOM 1519 N N . PRO A 1 194 ? 41.790 1.050 -36.320 1.00 87.81 194 PRO A N 1
ATOM 1520 C CA . PRO A 1 194 ? 42.499 2.074 -37.086 1.00 87.81 194 PRO A CA 1
ATOM 1521 C C . PRO A 1 194 ? 42.449 3.441 -36.383 1.00 87.81 194 PRO A C 1
ATOM 1523 O O . PRO A 1 194 ? 41.619 3.671 -35.516 1.00 87.81 194 PRO A O 1
ATOM 1526 N N . GLU A 1 195 ? 43.343 4.369 -36.734 1.00 87.12 195 GLU A N 1
ATOM 1527 C CA . GLU A 1 195 ? 43.320 5.736 -36.172 1.00 87.12 195 GLU A CA 1
ATOM 1528 C C . GLU A 1 195 ? 42.186 6.610 -36.735 1.00 87.12 195 GLU A C 1
ATOM 1530 O O . GLU A 1 195 ? 41.855 7.626 -36.135 1.00 87.12 195 GLU A O 1
ATOM 1535 N N . VAL A 1 196 ? 41.626 6.233 -37.889 1.00 87.06 196 VAL A N 1
ATOM 1536 C CA . VAL A 1 196 ? 40.555 6.944 -38.602 1.00 87.06 196 VAL A CA 1
ATOM 1537 C C . VAL A 1 196 ? 39.606 5.905 -39.193 1.00 87.06 196 VAL A C 1
ATOM 1539 O O . VAL A 1 196 ? 40.086 4.895 -39.718 1.00 87.06 196 VAL A O 1
ATOM 1542 N N . ALA A 1 197 ? 38.301 6.171 -39.146 1.00 86.00 197 ALA A N 1
ATOM 1543 C CA . ALA A 1 197 ? 37.275 5.276 -39.673 1.00 86.00 197 ALA A CA 1
ATOM 1544 C C . ALA A 1 197 ? 37.468 4.966 -41.173 1.00 86.00 197 ALA A C 1
ATOM 1546 O O . ALA A 1 197 ? 37.697 5.865 -41.992 1.00 86.00 197 ALA A O 1
ATOM 1547 N N . ASP A 1 198 ? 37.359 3.685 -41.547 1.00 83.56 198 ASP A N 1
ATOM 1548 C CA . ASP A 1 198 ? 37.338 3.250 -42.950 1.00 83.56 198 ASP A CA 1
ATOM 1549 C C . ASP A 1 198 ? 35.887 3.208 -43.456 1.00 83.56 198 ASP A C 1
ATOM 1551 O O . ASP A 1 198 ? 35.114 2.367 -42.999 1.00 83.56 198 ASP A O 1
ATOM 1555 N N . PRO A 1 199 ? 35.506 4.048 -44.437 1.00 78.81 199 PRO A N 1
ATOM 1556 C CA . PRO A 1 199 ? 34.133 4.119 -44.935 1.00 78.81 199 PRO A CA 1
ATOM 1557 C C . PRO A 1 199 ? 33.654 2.852 -45.664 1.00 78.81 199 PRO A C 1
ATOM 1559 O O . PRO A 1 199 ? 32.494 2.800 -46.063 1.00 78.81 199 PRO A O 1
ATOM 1562 N N . ASN A 1 200 ? 34.522 1.858 -45.892 1.00 78.50 200 ASN A N 1
ATOM 1563 C CA . ASN A 1 200 ? 34.171 0.589 -46.542 1.00 78.50 200 ASN A CA 1
ATOM 1564 C C . ASN A 1 200 ? 34.176 -0.611 -45.577 1.00 78.50 200 ASN A C 1
ATOM 1566 O O . ASN A 1 200 ? 34.151 -1.756 -46.035 1.00 78.50 200 ASN A O 1
ATOM 1570 N N . SER A 1 201 ? 34.275 -0.370 -44.269 1.00 79.19 201 SER A N 1
ATOM 1571 C CA . SER A 1 201 ? 34.386 -1.407 -43.245 1.00 79.19 201 SER A CA 1
ATOM 1572 C C . SER A 1 201 ? 33.329 -1.217 -42.162 1.00 79.19 201 SER A C 1
ATOM 1574 O O . SER A 1 201 ? 33.266 -0.163 -41.545 1.00 79.19 201 SER A O 1
ATOM 1576 N N . ASP A 1 202 ? 32.593 -2.282 -41.845 1.00 76.00 202 ASP A N 1
ATOM 1577 C CA . ASP A 1 202 ? 31.612 -2.305 -40.745 1.00 76.00 202 ASP A CA 1
ATOM 1578 C C . ASP A 1 202 ? 32.229 -2.778 -39.408 1.00 76.00 202 ASP A C 1
ATOM 1580 O O . ASP A 1 202 ? 31.530 -3.225 -38.493 1.00 76.00 202 ASP A O 1
ATOM 1584 N N . ALA A 1 203 ? 33.563 -2.780 -39.310 1.00 81.31 203 ALA A N 1
ATOM 1585 C CA . ALA A 1 203 ? 34.288 -3.235 -38.126 1.00 81.31 203 ALA A CA 1
ATOM 1586 C C . ALA A 1 203 ? 34.126 -2.265 -36.944 1.00 81.31 203 ALA A C 1
ATOM 1588 O O . ALA A 1 203 ? 34.134 -1.053 -37.115 1.00 81.31 203 ALA A O 1
ATOM 1589 N N . VAL A 1 204 ? 34.038 -2.824 -35.735 1.00 81.38 204 VAL A N 1
ATOM 1590 C CA . VAL A 1 204 ? 33.862 -2.092 -34.474 1.00 81.38 204 VAL A CA 1
ATOM 1591 C C . VAL A 1 204 ? 34.946 -2.549 -33.491 1.00 81.38 204 VAL A C 1
ATOM 1593 O O . VAL A 1 204 ? 35.154 -3.756 -33.362 1.00 81.38 204 VAL A O 1
ATOM 1596 N N . PRO A 1 205 ? 35.611 -1.647 -32.747 1.00 88.25 205 PRO A N 1
ATOM 1597 C CA . PRO A 1 205 ? 35.592 -0.188 -32.894 1.00 88.25 205 PRO A CA 1
ATOM 1598 C C . PRO A 1 205 ? 36.036 0.270 -34.290 1.00 88.25 205 PRO A C 1
ATOM 1600 O O . PRO A 1 205 ? 36.975 -0.318 -34.834 1.00 88.25 205 PRO A O 1
ATOM 1603 N N . ASP A 1 206 ? 35.377 1.284 -34.848 1.00 86.69 206 ASP A N 1
ATOM 1604 C CA . ASP A 1 206 ? 35.649 1.778 -36.203 1.00 86.69 206 ASP A CA 1
ATOM 1605 C C . ASP A 1 206 ? 36.879 2.693 -36.259 1.00 86.69 206 ASP A C 1
ATOM 1607 O O . ASP A 1 206 ? 37.573 2.701 -37.273 1.00 86.69 206 ASP A O 1
ATOM 1611 N N . GLU A 1 207 ? 37.218 3.380 -35.161 1.00 89.94 207 GLU A N 1
ATOM 1612 C CA . GLU A 1 207 ? 38.425 4.197 -35.021 1.00 89.94 207 GLU A CA 1
ATOM 1613 C C . GLU A 1 207 ? 38.968 4.333 -33.576 1.00 89.94 207 GLU A C 1
ATOM 1615 O O . GLU A 1 207 ? 38.388 3.913 -32.571 1.00 89.94 207 GLU A O 1
ATOM 1620 N N . GLN A 1 208 ? 40.172 4.889 -33.444 1.00 90.31 208 GLN A N 1
ATOM 1621 C CA . GLN A 1 208 ? 40.730 5.284 -32.153 1.00 90.31 208 GLN A CA 1
ATOM 1622 C C . GLN A 1 208 ? 40.250 6.689 -31.804 1.00 90.31 208 GLN A C 1
ATOM 1624 O O . GLN A 1 208 ? 40.320 7.606 -32.615 1.00 90.31 208 GLN A O 1
ATOM 1629 N N . GLY A 1 209 ? 39.834 6.897 -30.559 1.00 89.56 209 GLY A N 1
ATOM 1630 C CA . GLY A 1 209 ? 39.340 8.193 -30.121 1.00 89.56 209 GLY A CA 1
ATOM 1631 C C . GLY A 1 209 ? 38.219 8.098 -29.105 1.00 89.56 209 GLY A C 1
ATOM 1632 O O . GLY A 1 209 ? 38.036 7.083 -28.429 1.00 89.56 209 GLY A O 1
ATOM 1633 N N . PHE A 1 210 ? 37.510 9.214 -28.957 1.00 91.12 210 PHE A N 1
ATOM 1634 C CA . PHE A 1 210 ? 36.363 9.321 -28.069 1.00 91.12 210 PHE A CA 1
ATOM 1635 C C . PHE 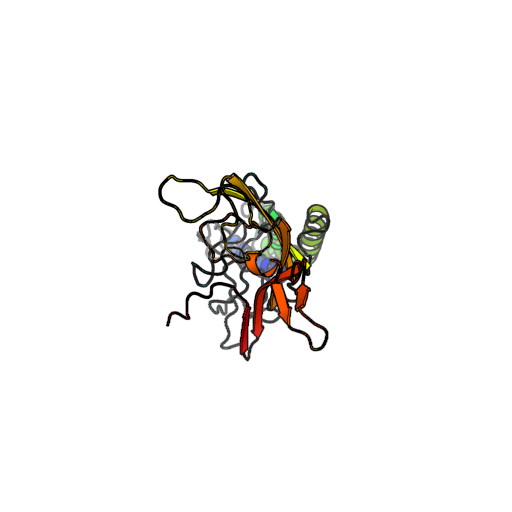A 1 210 ? 35.069 9.115 -28.833 1.00 91.12 210 PHE A C 1
ATOM 1637 O O . PHE A 1 210 ? 34.881 9.663 -29.911 1.00 91.12 210 PHE A O 1
ATOM 1644 N N . ASP A 1 211 ? 34.139 8.430 -28.187 1.00 91.81 211 ASP A N 1
ATOM 1645 C CA . ASP A 1 211 ? 32.770 8.299 -28.660 1.00 91.81 211 ASP A CA 1
ATOM 1646 C C . ASP A 1 211 ? 31.819 8.261 -27.464 1.00 91.81 211 ASP A C 1
ATOM 1648 O O . ASP A 1 211 ? 32.240 8.236 -26.303 1.00 91.81 211 ASP A O 1
ATOM 1652 N N . HIS A 1 212 ? 30.519 8.303 -27.707 1.00 92.06 212 HIS A N 1
ATOM 1653 C CA . HIS A 1 212 ? 29.522 8.310 -26.664 1.00 92.06 212 HIS A CA 1
ATOM 1654 C C . HIS A 1 212 ? 28.228 7.625 -27.092 1.00 92.06 212 HIS A C 1
ATOM 1656 O O . HIS A 1 212 ? 27.835 7.632 -28.246 1.00 92.06 212 HIS A O 1
ATOM 1662 N N . MET A 1 213 ? 27.516 7.068 -26.125 1.00 91.88 213 MET A N 1
ATOM 1663 C CA . MET A 1 213 ? 26.207 6.461 -26.307 1.00 91.88 213 MET A CA 1
ATOM 1664 C C . MET A 1 213 ? 25.178 7.205 -25.467 1.00 91.88 213 MET A C 1
ATOM 1666 O O . MET A 1 213 ? 25.456 7.598 -24.329 1.00 91.88 213 MET A O 1
ATOM 1670 N N . GLN A 1 214 ? 23.982 7.376 -26.025 1.00 93.94 214 GLN A N 1
ATOM 1671 C CA . GLN A 1 214 ? 22.860 8.045 -25.380 1.00 93.94 214 GLN A CA 1
ATOM 1672 C C . GLN A 1 214 ? 21.615 7.162 -25.454 1.00 93.94 214 GLN A C 1
ATOM 1674 O O . GLN A 1 214 ? 21.199 6.731 -26.529 1.00 93.94 214 GLN A O 1
ATOM 1679 N N . SER A 1 215 ? 21.005 6.906 -24.303 1.00 94.56 215 SER A N 1
ATOM 1680 C CA . SER A 1 215 ? 19.891 5.971 -24.174 1.00 94.56 215 SER A CA 1
ATOM 1681 C C . SER A 1 215 ? 18.880 6.541 -23.181 1.00 94.56 215 SER A C 1
ATOM 1683 O O . SER A 1 215 ? 19.238 6.863 -22.050 1.00 94.56 215 SER A O 1
ATOM 1685 N N . TYR A 1 216 ? 17.629 6.708 -23.596 1.00 95.50 216 TYR A N 1
ATOM 1686 C CA . TYR A 1 216 ? 16.560 7.299 -22.787 1.00 95.50 216 TYR A CA 1
ATOM 1687 C C . TYR A 1 216 ? 15.497 6.249 -22.484 1.00 95.50 216 TYR A C 1
ATOM 1689 O O . TYR A 1 216 ? 15.145 5.455 -23.354 1.00 95.50 216 TYR A O 1
ATOM 1697 N N . PHE A 1 217 ? 14.962 6.244 -21.268 1.00 95.19 217 PHE A N 1
ATOM 1698 C CA . PHE A 1 217 ? 13.980 5.264 -20.815 1.00 95.19 217 PHE A CA 1
ATOM 1699 C C . PHE A 1 217 ? 12.749 5.966 -20.262 1.00 95.19 217 PHE A C 1
ATOM 1701 O O . PHE A 1 217 ? 12.861 6.856 -19.417 1.00 95.19 217 PHE A O 1
ATOM 1708 N N . ILE A 1 218 ? 11.583 5.533 -20.734 1.00 95.88 218 ILE A N 1
ATOM 1709 C CA . ILE A 1 218 ? 10.279 5.988 -20.261 1.00 95.88 218 ILE A CA 1
ATOM 1710 C C . ILE A 1 218 ? 9.470 4.751 -19.883 1.00 95.88 218 ILE A C 1
ATOM 1712 O O . ILE A 1 218 ? 9.157 3.922 -20.738 1.00 95.88 218 ILE A O 1
ATOM 1716 N N . GLY A 1 219 ? 9.159 4.624 -18.600 1.00 94.06 219 GLY A N 1
ATOM 1717 C CA . GLY A 1 219 ? 8.343 3.561 -18.031 1.00 94.06 219 GLY A CA 1
ATOM 1718 C C . GLY A 1 219 ? 6.943 4.054 -17.716 1.00 94.06 219 GLY A C 1
ATOM 1719 O O . GLY A 1 219 ? 6.777 5.127 -17.132 1.00 94.06 219 GLY A O 1
ATOM 1720 N N . VAL A 1 220 ? 5.943 3.265 -18.092 1.00 93.56 220 VAL A N 1
ATOM 1721 C CA . VAL A 1 220 ? 4.551 3.473 -17.699 1.00 93.56 220 VAL A CA 1
ATOM 1722 C C . VAL A 1 220 ? 4.073 2.226 -16.975 1.00 93.56 220 VAL A C 1
ATOM 1724 O O . VAL A 1 220 ? 4.196 1.115 -17.491 1.00 93.56 220 VAL A O 1
ATOM 1727 N N . GLU A 1 221 ? 3.499 2.423 -15.794 1.00 91.88 221 GLU A N 1
ATOM 1728 C CA . GLU A 1 221 ? 2.875 1.369 -15.006 1.00 91.88 221 GLU A CA 1
ATOM 1729 C C . GLU A 1 221 ? 1.372 1.611 -14.905 1.00 91.88 221 GLU A C 1
ATOM 1731 O O . GLU A 1 221 ? 0.933 2.720 -14.607 1.00 91.88 221 GLU A O 1
ATOM 1736 N N . GLY A 1 222 ? 0.594 0.556 -15.130 1.00 90.81 222 GLY A N 1
ATOM 1737 C CA . GLY A 1 222 ? -0.835 0.494 -14.884 1.00 90.81 222 GLY A CA 1
ATOM 1738 C C . GLY A 1 222 ? -1.172 -0.401 -13.691 1.00 90.81 222 GLY A C 1
ATOM 1739 O O . GLY A 1 222 ? -0.695 -1.531 -13.598 1.00 90.81 222 GLY A O 1
ATOM 1740 N N . ASN A 1 223 ? -2.054 0.084 -12.821 1.00 87.81 223 ASN A N 1
ATOM 1741 C CA . ASN A 1 223 ? -2.673 -0.663 -11.728 1.00 87.81 223 ASN A CA 1
ATOM 1742 C C . ASN A 1 223 ? -4.194 -0.393 -11.738 1.00 87.81 223 ASN A C 1
ATOM 1744 O O . ASN A 1 223 ? -4.697 0.472 -11.014 1.00 87.81 223 ASN A O 1
ATOM 1748 N N . PRO A 1 224 ? -4.945 -1.035 -12.658 1.00 85.31 224 PRO A N 1
ATOM 1749 C CA . PRO A 1 224 ? -6.368 -0.754 -12.841 1.00 85.31 224 PRO A CA 1
ATOM 1750 C C . PRO A 1 224 ? -7.254 -1.313 -11.716 1.00 85.31 224 PRO A C 1
ATOM 1752 O O . PRO A 1 224 ? -8.363 -0.797 -11.523 1.00 85.31 224 PRO A O 1
ATOM 1755 N N . ALA A 1 225 ? -6.769 -2.342 -11.011 1.00 86.94 225 ALA A N 1
ATOM 1756 C CA . ALA A 1 225 ? -7.402 -3.038 -9.894 1.00 86.94 225 ALA A CA 1
ATOM 1757 C C . ALA A 1 225 ? -6.313 -3.604 -8.970 1.00 86.94 225 ALA A C 1
ATOM 1759 O O . ALA A 1 225 ? -5.247 -3.970 -9.452 1.00 86.94 225 ALA A O 1
ATOM 1760 N N . ALA A 1 226 ? -6.596 -3.745 -7.670 1.00 85.62 226 ALA A N 1
ATOM 1761 C CA . ALA A 1 226 ? -5.580 -4.100 -6.673 1.00 85.62 226 ALA A CA 1
ATOM 1762 C C . ALA A 1 226 ? -4.890 -5.455 -6.923 1.00 85.62 226 ALA A C 1
ATOM 1764 O O . ALA A 1 226 ? -3.802 -5.700 -6.420 1.00 85.62 226 ALA A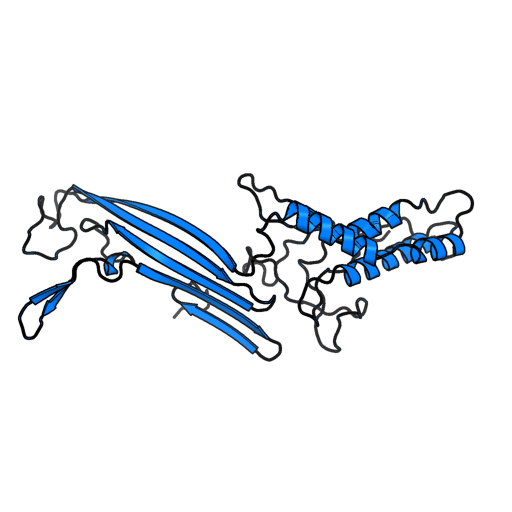 O 1
ATOM 1765 N N . ASN A 1 227 ? -5.496 -6.334 -7.719 1.00 88.00 227 ASN A N 1
ATOM 1766 C CA . ASN A 1 227 ? -4.934 -7.628 -8.084 1.00 88.00 227 ASN A CA 1
ATOM 1767 C C . ASN A 1 227 ? -4.252 -7.673 -9.464 1.00 88.00 227 ASN A C 1
ATOM 1769 O O . ASN A 1 227 ? -3.923 -8.761 -9.941 1.00 88.00 227 ASN A O 1
ATOM 1773 N N . MET A 1 228 ? -4.077 -6.531 -10.134 1.00 90.56 228 MET A N 1
ATOM 1774 C CA . MET A 1 228 ? -3.458 -6.454 -11.454 1.00 90.56 228 MET A CA 1
ATOM 1775 C C . MET A 1 228 ? -2.443 -5.313 -11.527 1.00 90.56 228 MET A C 1
ATOM 1777 O O . MET A 1 228 ? -2.766 -4.156 -11.266 1.00 90.56 228 MET A O 1
ATOM 1781 N N . ARG A 1 229 ? -1.232 -5.627 -11.985 1.00 91.25 229 ARG A N 1
ATOM 1782 C CA . ARG A 1 229 ? -0.171 -4.657 -12.273 1.00 91.25 229 ARG A CA 1
ATOM 1783 C C . ARG A 1 229 ? 0.425 -4.962 -13.639 1.00 91.25 229 ARG A C 1
ATOM 1785 O O . ARG A 1 229 ? 0.663 -6.120 -13.962 1.00 91.25 229 ARG A O 1
ATOM 1792 N N . ALA A 1 230 ? 0.686 -3.938 -14.436 1.00 93.44 230 ALA A N 1
ATOM 1793 C CA . ALA A 1 230 ? 1.425 -4.068 -15.685 1.00 93.44 230 ALA A CA 1
ATOM 1794 C C . ALA A 1 230 ? 2.395 -2.902 -15.831 1.00 93.44 230 ALA A C 1
ATOM 1796 O O . ALA A 1 230 ? 2.027 -1.762 -15.575 1.00 93.44 230 ALA A O 1
ATOM 1797 N N . GLU A 1 231 ? 3.615 -3.172 -16.268 1.00 93.88 231 GLU A N 1
ATOM 1798 C CA . GLU A 1 231 ? 4.635 -2.164 -16.513 1.00 93.88 231 GLU A CA 1
ATOM 1799 C C . GLU A 1 231 ? 5.266 -2.387 -17.884 1.00 93.88 231 GLU A C 1
ATOM 1801 O O . GLU A 1 231 ? 5.577 -3.515 -18.271 1.00 93.88 231 GLU A O 1
ATOM 1806 N N . VAL A 1 232 ? 5.473 -1.301 -18.626 1.00 95.38 232 VAL A N 1
ATOM 1807 C CA . VAL A 1 232 ? 6.220 -1.309 -19.883 1.00 95.38 232 VAL A CA 1
ATOM 1808 C C . VAL A 1 232 ? 7.243 -0.186 -19.841 1.00 95.38 232 VAL A C 1
ATOM 1810 O O . VAL A 1 232 ? 6.884 0.979 -19.683 1.00 95.38 232 VAL A O 1
ATOM 1813 N N . ASN A 1 233 ? 8.514 -0.528 -20.041 1.00 95.25 233 ASN A N 1
ATOM 1814 C CA . ASN A 1 233 ? 9.582 0.442 -20.240 1.00 95.25 233 ASN A CA 1
ATOM 1815 C C . ASN A 1 233 ? 9.937 0.504 -21.720 1.00 95.25 233 ASN A C 1
ATOM 1817 O O . ASN A 1 233 ? 10.323 -0.496 -22.323 1.00 95.25 233 ASN A O 1
ATOM 1821 N N . VAL A 1 234 ? 9.847 1.692 -22.304 1.00 96.19 234 VAL A N 1
ATOM 1822 C CA . VAL A 1 234 ? 10.291 1.982 -23.666 1.00 96.19 234 VAL A CA 1
ATOM 1823 C C . VAL A 1 234 ? 11.682 2.590 -23.595 1.00 96.19 234 VAL A C 1
ATOM 1825 O O . VAL A 1 234 ? 11.926 3.506 -22.813 1.00 96.19 234 VAL A O 1
ATOM 1828 N N . ASN A 1 235 ? 12.592 2.088 -24.424 1.00 95.81 235 ASN A N 1
ATOM 1829 C CA . ASN A 1 235 ? 13.889 2.702 -24.645 1.00 95.81 235 ASN A CA 1
ATOM 1830 C C . ASN A 1 235 ? 13.924 3.435 -25.987 1.00 95.81 235 ASN A C 1
ATOM 1832 O O . ASN A 1 235 ? 13.463 2.899 -27.000 1.00 95.81 235 ASN A O 1
ATOM 1836 N N . ILE A 1 236 ? 14.519 4.625 -25.961 1.00 95.06 236 ILE A N 1
ATOM 1837 C CA . ILE A 1 236 ? 14.725 5.517 -27.094 1.00 95.06 236 ILE A CA 1
ATOM 1838 C C . ILE A 1 236 ? 16.232 5.766 -27.243 1.00 95.06 236 ILE A C 1
ATOM 1840 O O . ILE A 1 236 ? 16.888 6.204 -26.297 1.00 95.06 236 ILE A O 1
ATOM 1844 N N . LEU A 1 237 ? 16.777 5.497 -28.427 1.00 93.62 237 LEU A N 1
ATOM 1845 C CA . LEU A 1 237 ? 18.195 5.654 -28.745 1.00 93.62 237 LEU A CA 1
ATOM 1846 C C . LEU A 1 237 ? 18.506 7.062 -29.267 1.00 93.62 237 LEU A C 1
ATOM 1848 O O . LEU A 1 237 ? 17.891 7.523 -30.234 1.00 93.62 237 LEU A O 1
ATOM 1852 N N . GLY A 1 238 ? 19.489 7.716 -28.643 1.00 91.31 238 GLY A N 1
ATOM 1853 C CA . GLY A 1 238 ? 20.166 8.906 -29.164 1.00 91.31 238 GLY A CA 1
ATOM 1854 C C . GLY A 1 238 ? 21.376 8.502 -30.010 1.00 91.31 238 GLY A C 1
ATOM 1855 O O . GLY A 1 238 ? 21.209 7.779 -30.989 1.00 91.31 238 GLY A O 1
ATOM 1856 N N . ASN A 1 239 ? 22.586 8.951 -29.662 1.00 90.94 239 ASN A N 1
ATOM 1857 C CA . ASN A 1 239 ? 23.800 8.449 -30.319 1.00 90.94 239 ASN A CA 1
ATOM 1858 C C . ASN A 1 239 ? 24.042 6.971 -29.969 1.00 90.94 239 ASN A C 1
ATOM 1860 O O . ASN A 1 239 ? 23.989 6.607 -28.789 1.00 90.94 239 ASN A O 1
ATOM 1864 N N . VAL A 1 240 ? 24.326 6.141 -30.972 1.00 89.56 240 VAL A N 1
ATOM 1865 C CA . VAL A 1 240 ? 24.768 4.753 -30.787 1.00 89.56 240 VAL A CA 1
ATOM 1866 C C . VAL A 1 240 ? 26.260 4.725 -31.067 1.00 89.56 240 VAL A C 1
ATOM 1868 O O . VAL A 1 240 ? 26.679 5.152 -32.130 1.00 89.56 240 VAL A O 1
ATOM 1871 N N . ALA A 1 241 ? 27.043 4.262 -30.097 1.00 89.00 241 ALA A N 1
ATOM 1872 C CA . ALA A 1 241 ? 28.491 4.286 -30.215 1.00 89.00 241 ALA A CA 1
ATOM 1873 C C . ALA A 1 241 ? 29.009 3.230 -31.212 1.00 89.00 241 ALA A C 1
ATOM 1875 O O . ALA A 1 241 ? 28.590 2.060 -31.186 1.00 89.00 241 ALA A O 1
ATOM 1876 N N . GLU A 1 242 ? 29.971 3.647 -32.021 1.00 87.06 242 GLU A N 1
ATOM 1877 C CA . GLU A 1 242 ? 30.700 2.871 -33.030 1.00 87.06 242 GLU A CA 1
ATOM 1878 C C . GLU A 1 242 ? 32.114 2.525 -32.548 1.00 87.06 242 GLU A C 1
ATOM 1880 O O . GLU A 1 242 ? 32.641 1.476 -32.906 1.00 87.06 242 GLU A O 1
ATOM 1885 N N . ASN A 1 243 ? 32.628 3.255 -31.549 1.00 86.69 243 ASN A N 1
ATOM 1886 C CA . ASN A 1 243 ? 33.920 2.972 -30.923 1.00 86.69 243 ASN A CA 1
ATOM 1887 C C . ASN A 1 243 ? 33.944 2.146 -29.613 1.00 86.69 243 ASN A C 1
ATOM 1889 O O . ASN A 1 243 ? 34.971 2.175 -28.929 1.00 86.69 243 ASN A O 1
ATOM 1893 N N . PRO A 1 244 ? 32.907 1.411 -29.158 1.00 82.38 244 PRO A N 1
ATOM 1894 C CA . PRO A 1 244 ? 33.021 0.623 -27.934 1.00 82.38 244 PRO A CA 1
ATOM 1895 C C . PRO A 1 244 ? 33.798 -0.684 -28.165 1.00 82.38 244 PRO A C 1
ATOM 1897 O O . PRO A 1 244 ? 33.452 -1.474 -29.035 1.00 82.38 244 PRO A O 1
ATOM 1900 N N . ILE A 1 245 ? 34.792 -0.970 -27.309 1.00 74.94 245 ILE A N 1
ATOM 1901 C CA . ILE A 1 245 ? 35.531 -2.255 -27.315 1.00 74.94 245 ILE A CA 1
ATOM 1902 C C . ILE A 1 245 ? 34.600 -3.445 -27.020 1.00 74.94 245 ILE A C 1
ATOM 1904 O O . ILE A 1 245 ? 34.820 -4.552 -27.500 1.00 74.94 245 ILE A O 1
ATOM 1908 N N . ASN A 1 246 ? 33.571 -3.241 -26.192 1.00 74.75 246 ASN A N 1
ATOM 1909 C CA . ASN A 1 246 ? 32.575 -4.273 -25.933 1.00 74.75 246 ASN A CA 1
ATOM 1910 C C . ASN A 1 246 ? 31.489 -4.227 -27.011 1.00 74.75 246 ASN A C 1
ATOM 1912 O O . ASN A 1 246 ? 30.707 -3.280 -27.066 1.00 74.75 246 ASN A O 1
ATOM 1916 N N . GLU A 1 247 ? 31.409 -5.287 -27.805 1.00 69.75 247 GLU A N 1
ATOM 1917 C CA . GLU A 1 247 ? 30.446 -5.423 -28.895 1.00 69.75 247 GLU A CA 1
ATOM 1918 C C . GLU A 1 247 ? 29.050 -5.850 -28.433 1.00 69.75 247 GLU A C 1
ATOM 1920 O O . GLU A 1 247 ? 28.130 -5.844 -29.240 1.00 69.75 247 GLU A O 1
ATOM 1925 N N . ILE A 1 248 ? 28.844 -6.234 -27.167 1.00 76.06 248 ILE A N 1
ATOM 1926 C CA . ILE A 1 248 ? 27.547 -6.731 -26.688 1.00 76.06 248 ILE A CA 1
ATOM 1927 C C . ILE A 1 248 ? 26.893 -5.692 -25.781 1.00 76.06 248 ILE A C 1
ATOM 1929 O O . ILE A 1 248 ? 27.127 -5.644 -24.570 1.00 76.06 248 ILE A O 1
ATOM 1933 N N . PHE A 1 249 ? 26.012 -4.885 -26.366 1.00 82.12 249 PHE A N 1
ATOM 1934 C CA . PHE A 1 249 ? 25.145 -3.970 -25.633 1.00 82.12 249 PHE A CA 1
ATOM 1935 C C . PHE A 1 249 ? 23.794 -3.799 -26.336 1.00 82.12 249 PHE A C 1
ATOM 1937 O O . PHE A 1 249 ? 23.601 -4.174 -27.491 1.00 82.12 249 PHE A O 1
ATOM 1944 N N . TYR A 1 250 ? 22.809 -3.302 -25.593 1.00 84.62 250 TYR A N 1
ATOM 1945 C CA . TYR A 1 250 ? 21.414 -3.286 -26.029 1.00 84.62 250 TYR A CA 1
ATOM 1946 C C . TYR A 1 250 ? 21.177 -2.331 -27.211 1.00 84.62 250 TYR A C 1
ATOM 1948 O O . TYR A 1 250 ? 20.372 -2.616 -28.099 1.00 84.62 250 TYR A O 1
ATOM 1956 N N . GLU A 1 251 ? 21.895 -1.212 -27.227 1.00 88.38 251 GLU A N 1
ATOM 1957 C CA . GLU A 1 251 ? 21.762 -0.130 -28.196 1.00 88.38 251 GLU A CA 1
ATOM 1958 C C . GLU A 1 251 ? 22.280 -0.497 -29.604 1.00 88.38 251 GLU A C 1
ATOM 1960 O O . GLU A 1 251 ? 21.946 0.200 -30.560 1.00 88.38 251 GLU A O 1
ATOM 1965 N N . ASN A 1 252 ? 22.969 -1.640 -29.767 1.00 85.75 252 ASN A N 1
ATOM 1966 C CA . ASN A 1 252 ? 23.427 -2.181 -31.061 1.00 85.75 252 ASN A CA 1
ATOM 1967 C C . ASN A 1 252 ? 22.343 -2.264 -32.134 1.00 85.75 252 ASN A C 1
ATOM 1969 O O . ASN A 1 252 ? 22.629 -2.169 -33.320 1.00 85.75 252 ASN A O 1
ATOM 1973 N N . ARG A 1 253 ? 21.089 -2.445 -31.728 1.00 86.19 253 ARG A N 1
ATOM 1974 C CA . ARG A 1 253 ? 19.936 -2.485 -32.638 1.00 86.19 253 ARG A CA 1
ATOM 1975 C C . ARG A 1 253 ? 19.749 -1.224 -33.488 1.00 86.19 253 ARG A C 1
ATOM 1977 O O . ARG A 1 253 ? 18.979 -1.275 -34.438 1.00 86.19 253 ARG A O 1
ATOM 1984 N N . GLY A 1 254 ? 20.333 -0.104 -33.054 1.00 84.19 254 GLY A N 1
ATOM 1985 C CA . GLY A 1 254 ? 20.269 1.183 -33.737 1.00 84.19 254 GLY A CA 1
ATOM 1986 C C . GLY A 1 254 ? 21.442 1.430 -34.674 1.00 84.19 254 GLY A C 1
ATOM 1987 O O . GLY A 1 254 ? 21.504 2.507 -35.256 1.00 84.19 254 GLY A O 1
ATOM 1988 N N . ARG A 1 255 ? 22.366 0.468 -34.798 1.00 82.56 255 ARG A N 1
ATOM 1989 C CA . ARG A 1 255 ? 23.461 0.526 -35.766 1.00 82.56 255 ARG A CA 1
ATOM 1990 C C . ARG A 1 255 ? 22.928 0.358 -37.183 1.00 82.56 255 ARG A C 1
ATOM 1992 O O . ARG A 1 255 ? 21.918 -0.314 -37.400 1.00 82.56 255 ARG A O 1
ATOM 1999 N N . GLN A 1 256 ? 23.634 0.963 -38.129 1.00 76.38 256 GLN A N 1
ATOM 2000 C CA . GLN A 1 256 ? 23.383 0.761 -39.545 1.00 76.38 256 GLN A CA 1
ATOM 2001 C C . GLN A 1 256 ? 23.606 -0.711 -39.908 1.00 76.38 256 GLN A C 1
ATOM 2003 O O . GLN A 1 256 ? 24.558 -1.340 -39.450 1.00 76.38 256 GLN A O 1
ATOM 2008 N N . ILE A 1 257 ? 22.700 -1.259 -40.714 1.00 76.00 257 ILE A N 1
ATOM 2009 C CA . ILE A 1 257 ? 22.862 -2.581 -41.320 1.00 76.00 257 ILE A CA 1
ATOM 2010 C C . ILE A 1 257 ? 22.633 -2.468 -42.822 1.00 76.00 257 ILE A C 1
ATOM 2012 O O . ILE A 1 257 ? 21.663 -1.848 -43.263 1.00 76.00 257 ILE A O 1
ATOM 2016 N N . THR A 1 258 ? 23.501 -3.092 -43.604 1.00 75.81 258 THR A N 1
ATOM 2017 C CA . THR A 1 258 ? 23.342 -3.201 -45.053 1.00 75.81 258 THR A CA 1
ATOM 2018 C C . THR A 1 258 ? 22.675 -4.531 -45.384 1.00 75.81 258 THR A C 1
ATOM 2020 O O . THR A 1 258 ? 23.094 -5.588 -44.910 1.00 75.81 258 THR A O 1
ATOM 2023 N N . VAL A 1 259 ? 21.601 -4.492 -46.172 1.00 77.12 259 VAL A N 1
ATOM 2024 C CA . VAL A 1 259 ? 20.842 -5.684 -46.569 1.00 77.12 259 VAL A CA 1
ATOM 2025 C C . VAL A 1 259 ? 20.788 -5.778 -48.087 1.00 77.12 259 VAL A C 1
ATOM 2027 O O . VAL A 1 259 ? 20.423 -4.819 -48.764 1.00 77.12 259 VAL A O 1
ATOM 2030 N N . ASP A 1 260 ? 21.106 -6.954 -48.624 1.00 76.50 260 ASP A N 1
ATOM 2031 C CA . ASP A 1 260 ? 21.006 -7.222 -50.057 1.00 76.50 260 ASP A CA 1
ATOM 2032 C C . ASP A 1 260 ? 19.539 -7.367 -50.495 1.00 76.50 260 ASP A C 1
ATOM 2034 O O . ASP A 1 260 ? 18.809 -8.244 -50.025 1.00 76.50 260 ASP A O 1
ATOM 2038 N N . SER A 1 261 ? 19.105 -6.515 -51.427 1.00 76.69 261 SER A N 1
ATOM 2039 C CA . SER A 1 261 ? 17.799 -6.579 -52.093 1.00 76.69 261 SER A CA 1
ATOM 2040 C C . SER A 1 261 ? 17.942 -7.031 -53.552 1.00 76.69 261 SER A C 1
ATOM 2042 O O . SER A 1 261 ? 19.033 -7.030 -54.121 1.00 76.69 261 SER A O 1
ATOM 2044 N N . GLN A 1 262 ? 16.820 -7.380 -54.194 1.00 74.00 262 GLN A N 1
ATOM 2045 C CA . GLN A 1 262 ? 16.774 -7.715 -55.628 1.00 74.00 262 GLN A CA 1
ATOM 2046 C C . GLN A 1 262 ? 17.271 -6.565 -56.527 1.00 74.00 262 GLN A C 1
ATOM 2048 O O . GLN A 1 262 ? 17.712 -6.827 -57.644 1.00 74.00 262 GLN A O 1
ATOM 2053 N N . ASP A 1 263 ? 17.259 -5.329 -56.016 1.00 74.94 263 ASP A N 1
ATOM 2054 C CA . ASP A 1 263 ? 17.694 -4.111 -56.711 1.00 74.94 263 ASP A CA 1
ATOM 2055 C C . ASP A 1 263 ? 19.080 -3.591 -56.254 1.00 74.94 263 ASP A C 1
ATOM 2057 O O . ASP A 1 263 ? 19.501 -2.515 -56.680 1.00 74.94 263 ASP A O 1
ATOM 2061 N N . GLY A 1 264 ? 19.802 -4.338 -55.404 1.00 74.25 264 GLY A N 1
ATOM 2062 C CA . GLY A 1 264 ? 21.116 -3.964 -54.852 1.00 74.25 264 GLY A CA 1
ATOM 2063 C C . GLY A 1 264 ? 21.145 -3.862 -53.321 1.00 74.25 264 GLY A C 1
ATOM 2064 O O . GLY A 1 264 ? 20.134 -4.085 -52.654 1.00 74.25 264 GLY A O 1
ATOM 2065 N N . ALA A 1 265 ? 22.314 -3.548 -52.758 1.00 75.56 265 ALA A N 1
ATOM 2066 C CA . ALA A 1 265 ? 22.494 -3.355 -51.318 1.00 75.56 265 ALA A CA 1
ATOM 2067 C C . ALA A 1 265 ? 21.769 -2.085 -50.834 1.00 75.56 265 ALA A C 1
ATOM 2069 O O . ALA A 1 265 ? 21.898 -1.021 -51.443 1.00 75.56 265 ALA A O 1
ATOM 2070 N N . ILE A 1 266 ? 20.995 -2.201 -49.752 1.00 78.81 266 ILE A N 1
ATOM 2071 C CA . ILE A 1 266 ? 20.255 -1.101 -49.123 1.00 78.81 266 ILE A CA 1
ATOM 2072 C C . ILE A 1 266 ? 20.763 -0.916 -47.696 1.00 78.81 266 ILE A C 1
ATOM 2074 O O . ILE A 1 266 ? 20.694 -1.841 -46.886 1.00 78.81 266 ILE A O 1
ATOM 2078 N N . ASP A 1 267 ? 21.192 0.302 -47.378 1.00 74.94 267 ASP A N 1
ATOM 2079 C CA . ASP A 1 267 ? 21.547 0.696 -46.020 1.00 74.94 267 ASP A CA 1
ATOM 2080 C C . ASP A 1 267 ? 20.303 1.062 -45.219 1.00 74.94 267 ASP A C 1
ATOM 2082 O O . ASP A 1 267 ? 19.529 1.959 -45.568 1.00 74.94 267 ASP A O 1
ATOM 2086 N N . LEU A 1 268 ? 20.112 0.362 -44.109 1.00 74.31 268 LEU A N 1
ATOM 2087 C CA . LEU A 1 268 ? 19.053 0.632 -43.161 1.00 74.31 268 LEU A CA 1
ATOM 2088 C C . LEU A 1 268 ? 19.629 1.430 -41.993 1.00 74.31 268 LEU A C 1
ATOM 2090 O O . LEU A 1 268 ? 20.176 0.880 -41.039 1.00 74.31 268 LEU A O 1
ATOM 2094 N N . ILE A 1 269 ? 19.493 2.747 -42.094 1.00 69.50 269 ILE A N 1
ATOM 2095 C CA . ILE A 1 269 ? 19.954 3.714 -41.097 1.00 69.50 269 ILE A CA 1
ATOM 2096 C C . ILE A 1 269 ? 18.848 3.904 -40.043 1.00 69.50 269 ILE A C 1
ATOM 2098 O O . ILE A 1 269 ? 17.660 3.901 -40.373 1.00 69.50 269 ILE A O 1
ATOM 2102 N N . ASP A 1 270 ? 19.227 4.072 -38.772 1.00 67.69 270 ASP A N 1
ATOM 2103 C CA . ASP A 1 270 ? 18.322 4.451 -37.673 1.00 67.69 270 ASP A CA 1
ATOM 2104 C C . ASP A 1 270 ? 17.168 3.475 -37.374 1.00 67.69 270 ASP A C 1
ATOM 2106 O O . ASP A 1 270 ? 16.098 3.860 -36.884 1.00 67.69 270 ASP A O 1
ATOM 2110 N N . GLN A 1 271 ? 17.379 2.182 -37.612 1.00 71.81 271 GLN A N 1
ATOM 2111 C CA . GLN A 1 271 ? 16.380 1.171 -37.278 1.00 71.81 271 GLN A CA 1
ATOM 2112 C C . GLN A 1 271 ? 16.187 1.017 -35.767 1.00 71.81 271 GLN A C 1
ATOM 2114 O O . GLN A 1 271 ? 17.103 1.197 -34.974 1.00 71.81 271 GLN A O 1
ATOM 2119 N N . ASN A 1 272 ? 14.970 0.654 -35.347 1.00 83.56 272 ASN A N 1
ATOM 2120 C CA . ASN A 1 272 ? 14.665 0.248 -33.967 1.00 83.56 272 ASN A CA 1
ATOM 2121 C C . ASN A 1 272 ? 15.117 1.239 -32.873 1.00 83.56 272 ASN A C 1
ATOM 2123 O O . ASN A 1 272 ? 15.340 0.850 -31.722 1.00 83.56 272 ASN A O 1
ATOM 2127 N N . ARG A 1 273 ? 15.211 2.538 -33.199 1.00 88.69 273 ARG A N 1
ATOM 2128 C CA . ARG A 1 273 ? 15.551 3.588 -32.225 1.00 88.69 273 ARG A CA 1
ATOM 2129 C C . ARG A 1 273 ? 14.552 3.680 -31.079 1.00 88.69 273 ARG A C 1
ATOM 2131 O O . ARG A 1 273 ? 14.931 4.120 -30.004 1.00 88.69 273 ARG A O 1
ATOM 2138 N N . VAL A 1 274 ? 13.312 3.236 -31.275 1.00 91.94 274 VAL A N 1
ATOM 2139 C CA . VAL A 1 274 ? 12.29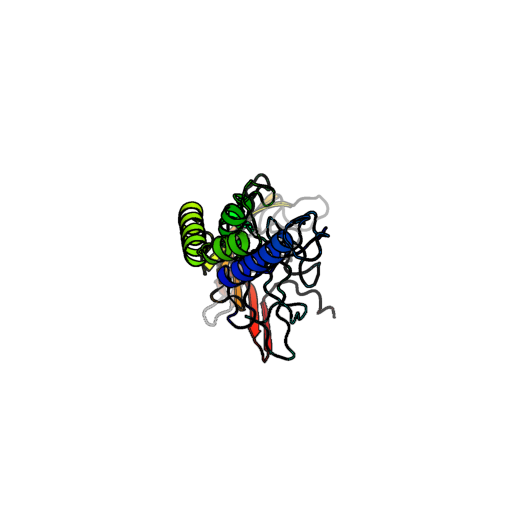1 3.127 -30.227 1.00 91.94 274 VAL A CA 1
ATOM 2140 C C . VAL A 1 274 ? 11.858 1.675 -30.111 1.00 91.94 274 VAL A C 1
ATOM 2142 O O . VAL A 1 274 ? 11.451 1.065 -31.096 1.00 91.94 274 VAL A O 1
ATOM 2145 N N . GLN A 1 275 ? 11.908 1.118 -28.905 1.00 93.38 275 GLN A N 1
ATOM 2146 C CA . GLN A 1 275 ? 11.410 -0.236 -28.660 1.00 93.38 275 GLN A CA 1
ATOM 2147 C C . GLN A 1 275 ? 11.093 -0.438 -27.185 1.00 93.38 275 GLN A C 1
ATOM 2149 O O . GLN A 1 275 ? 11.685 0.203 -26.316 1.00 93.38 275 GLN A O 1
ATOM 2154 N N . ILE A 1 276 ? 10.268 -1.442 -26.912 1.00 92.50 276 ILE A N 1
ATOM 2155 C CA . ILE A 1 276 ? 10.101 -1.989 -25.569 1.00 92.50 276 ILE A CA 1
ATOM 2156 C C . ILE A 1 276 ? 11.456 -2.523 -25.080 1.00 92.50 276 ILE A C 1
ATOM 2158 O O . ILE A 1 276 ? 12.043 -3.417 -25.691 1.00 92.50 276 ILE A O 1
ATOM 2162 N N . TYR A 1 277 ? 11.947 -1.942 -23.989 1.00 92.44 277 TYR A N 1
ATOM 2163 C CA . TYR A 1 277 ? 13.132 -2.381 -23.260 1.00 92.44 277 TYR A CA 1
ATOM 2164 C C . TYR A 1 277 ? 12.830 -3.596 -22.413 1.00 92.44 277 TYR A C 1
ATOM 2166 O O . TYR A 1 277 ? 13.489 -4.625 -22.543 1.00 92.44 277 TYR A O 1
ATOM 2174 N N . ASN A 1 278 ? 11.803 -3.479 -21.584 1.00 93.44 278 ASN A N 1
ATOM 2175 C CA . ASN A 1 278 ? 11.277 -4.573 -20.804 1.00 93.44 278 ASN A CA 1
ATOM 2176 C C . ASN A 1 278 ? 9.785 -4.348 -20.548 1.00 93.44 278 ASN A C 1
ATOM 2178 O O . ASN A 1 278 ? 9.267 -3.240 -20.713 1.00 93.44 278 ASN A O 1
ATOM 2182 N N . ALA A 1 279 ? 9.099 -5.421 -20.191 1.00 93.81 279 ALA A N 1
ATOM 2183 C CA . ALA A 1 279 ? 7.720 -5.363 -19.750 1.00 93.81 279 ALA A CA 1
ATOM 2184 C C . ALA A 1 279 ? 7.462 -6.465 -18.730 1.00 93.81 279 ALA A C 1
ATOM 2186 O O . ALA A 1 279 ? 8.072 -7.535 -18.791 1.00 93.81 279 ALA A O 1
ATOM 2187 N N . SER A 1 280 ? 6.534 -6.219 -17.822 1.00 93.62 280 SER A N 1
ATOM 2188 C CA . SER A 1 280 ? 6.028 -7.217 -16.891 1.00 93.62 280 SER A CA 1
ATOM 2189 C C . SER A 1 280 ? 4.538 -7.015 -16.678 1.00 93.62 280 SER A C 1
ATOM 2191 O O . SER A 1 280 ? 4.012 -5.910 -16.803 1.00 93.62 280 SER A O 1
ATOM 2193 N N . TYR A 1 281 ? 3.838 -8.095 -16.363 1.00 93.31 281 TYR A N 1
ATOM 2194 C CA . TYR A 1 281 ? 2.514 -8.004 -15.781 1.00 93.31 281 TYR A CA 1
ATOM 2195 C C . TYR A 1 281 ? 2.320 -9.108 -14.755 1.00 93.31 281 TYR A C 1
ATOM 2197 O O . TYR A 1 281 ? 2.855 -10.211 -14.894 1.00 93.31 281 TYR A O 1
ATOM 2205 N N . GLU A 1 282 ? 1.520 -8.799 -13.749 1.00 91.75 282 GLU A N 1
ATOM 2206 C CA . GLU A 1 282 ? 1.042 -9.735 -12.749 1.00 91.75 282 GLU A CA 1
ATOM 2207 C C . GLU A 1 282 ? -0.470 -9.573 -12.634 1.00 91.75 282 GLU A C 1
ATOM 2209 O O . GLU A 1 282 ? -0.994 -8.459 -12.554 1.00 91.75 282 GLU A O 1
ATOM 2214 N N . TRP A 1 283 ? -1.172 -10.698 -12.654 1.00 93.19 283 TRP A N 1
ATOM 2215 C CA . TRP A 1 283 ? -2.597 -10.765 -12.401 1.00 93.19 283 TRP A CA 1
ATOM 2216 C C . TRP A 1 283 ? -2.868 -11.932 -11.464 1.00 93.19 283 TRP A C 1
ATOM 2218 O O . TRP A 1 283 ? -2.773 -13.099 -11.845 1.00 93.19 283 TRP A O 1
ATOM 2228 N N . ASN A 1 284 ? -3.193 -11.587 -10.224 1.00 90.19 284 ASN A N 1
ATOM 2229 C CA . ASN A 1 284 ? -3.556 -12.547 -9.202 1.00 90.19 284 ASN A CA 1
ATOM 2230 C C . ASN A 1 284 ? -5.084 -12.648 -9.139 1.00 90.19 284 ASN A C 1
ATOM 2232 O O . ASN A 1 284 ? -5.794 -11.659 -8.984 1.00 90.19 284 ASN A O 1
ATOM 2236 N N . ALA A 1 285 ? -5.630 -13.832 -9.321 1.00 89.50 285 ALA A N 1
ATOM 2237 C CA . ALA A 1 285 ? -7.051 -14.084 -9.196 1.00 89.50 285 ALA A CA 1
ATOM 2238 C C . ALA A 1 285 ? -7.255 -15.324 -8.339 1.00 89.50 285 ALA A C 1
ATOM 2240 O O . ALA A 1 285 ? -6.345 -16.125 -8.145 1.00 89.50 285 ALA A O 1
ATOM 2241 N N . LYS A 1 286 ? -8.486 -15.513 -7.862 1.00 83.94 286 LYS A N 1
ATOM 2242 C CA . LYS A 1 286 ? -8.827 -16.656 -7.013 1.00 83.94 286 LYS A CA 1
ATOM 2243 C C . LYS A 1 286 ? -8.388 -17.997 -7.616 1.00 83.94 286 LYS A C 1
ATOM 2245 O O . LYS A 1 286 ? -7.866 -18.852 -6.911 1.00 83.94 286 LYS A O 1
ATOM 2250 N N . ASP A 1 287 ? -8.589 -18.153 -8.921 1.00 90.38 287 ASP A N 1
ATOM 2251 C CA . ASP A 1 287 ? -8.358 -19.418 -9.616 1.00 90.38 287 ASP A CA 1
ATOM 2252 C C . ASP A 1 287 ? -6.991 -19.487 -10.320 1.00 90.38 287 ASP A C 1
ATOM 2254 O O . ASP A 1 287 ? -6.641 -20.535 -10.865 1.00 90.38 287 ASP A O 1
ATOM 2258 N N . PHE A 1 288 ? -6.217 -18.392 -10.357 1.00 90.06 288 PHE A N 1
ATOM 2259 C CA . PHE A 1 288 ? -4.934 -18.363 -11.063 1.00 90.06 288 PHE A CA 1
ATOM 2260 C C . PHE A 1 288 ? -3.980 -17.256 -10.593 1.00 90.06 288 PHE A C 1
ATOM 2262 O O . PHE A 1 288 ? -4.388 -16.162 -10.225 1.00 90.06 288 PHE A O 1
ATOM 2269 N N . ASP A 1 289 ? -2.680 -17.513 -10.728 1.00 91.94 289 ASP A N 1
ATOM 2270 C CA . ASP A 1 289 ? -1.617 -16.503 -10.677 1.00 91.94 289 ASP A CA 1
ATOM 2271 C C . ASP A 1 289 ? -0.972 -16.444 -12.068 1.00 91.94 289 ASP A C 1
ATOM 2273 O O . ASP A 1 289 ? -0.323 -17.399 -12.504 1.00 91.94 289 ASP A O 1
ATOM 2277 N N . ALA A 1 290 ? -1.219 -15.356 -12.800 1.00 92.44 290 ALA A N 1
ATOM 2278 C CA . ALA A 1 290 ? -0.695 -15.147 -14.141 1.00 92.44 290 ALA A CA 1
ATOM 2279 C C . ALA A 1 290 ? 0.402 -14.086 -14.116 1.00 92.44 290 ALA A C 1
ATOM 2281 O O . ALA A 1 290 ? 0.171 -12.934 -13.744 1.00 92.44 290 ALA A O 1
ATOM 2282 N N . ARG A 1 291 ? 1.593 -14.470 -14.576 1.00 91.94 291 ARG A N 1
ATOM 2283 C CA . ARG A 1 291 ? 2.743 -13.574 -14.687 1.00 91.94 291 ARG A CA 1
ATOM 2284 C C . ARG A 1 291 ? 3.318 -13.657 -16.081 1.00 91.94 291 ARG A C 1
ATOM 2286 O O . ARG A 1 291 ? 3.582 -14.749 -16.583 1.00 91.94 291 ARG A O 1
ATOM 2293 N N . GLY A 1 292 ? 3.547 -12.506 -16.690 1.00 90.88 292 GLY A N 1
ATOM 2294 C CA . GLY A 1 292 ? 4.294 -12.414 -17.933 1.00 90.88 292 GLY A CA 1
ATOM 2295 C C . GLY A 1 292 ? 5.428 -11.428 -17.798 1.00 90.88 292 GLY A C 1
ATOM 2296 O O . GLY A 1 292 ? 5.335 -10.430 -17.088 1.00 90.88 292 GLY A O 1
ATOM 2297 N N . PHE A 1 293 ? 6.510 -11.722 -18.500 1.00 92.12 293 PHE A N 1
ATOM 2298 C CA . PHE A 1 293 ? 7.685 -10.884 -18.498 1.00 92.12 293 PHE A CA 1
ATOM 2299 C C . PHE A 1 293 ? 8.366 -10.881 -19.857 1.00 92.12 293 PHE A C 1
ATOM 2301 O O . PHE A 1 293 ? 8.318 -11.845 -20.619 1.00 92.12 293 PHE A O 1
ATOM 2308 N N . TYR A 1 294 ? 9.045 -9.779 -20.132 1.00 91.44 294 TYR A N 1
ATOM 2309 C CA . TYR A 1 294 ? 9.901 -9.589 -21.282 1.00 91.44 294 TYR A CA 1
ATOM 2310 C C . TYR A 1 294 ? 11.132 -8.812 -20.825 1.00 91.44 294 TYR A C 1
ATOM 2312 O O . TYR A 1 294 ? 11.014 -7.666 -20.404 1.00 91.44 294 TYR A O 1
ATOM 2320 N N . ARG A 1 295 ? 12.313 -9.445 -20.886 1.00 84.81 295 ARG A N 1
ATOM 2321 C CA . ARG A 1 295 ? 13.610 -8.863 -20.475 1.00 84.81 295 ARG A CA 1
ATOM 2322 C C . ARG A 1 295 ? 13.618 -8.258 -19.058 1.00 84.81 295 ARG A C 1
ATOM 2324 O O . ARG A 1 295 ? 14.352 -7.308 -18.792 1.00 84.81 295 ARG A O 1
ATOM 2331 N N . THR A 1 296 ? 12.843 -8.826 -18.138 1.00 80.69 296 THR A N 1
ATOM 2332 C CA . THR A 1 296 ? 12.958 -8.568 -16.697 1.00 80.69 296 THR A CA 1
ATOM 2333 C C . THR A 1 296 ? 13.586 -9.782 -16.013 1.00 80.69 296 THR A C 1
ATOM 2335 O O . THR A 1 296 ? 13.380 -10.928 -16.421 1.00 80.69 296 THR A O 1
ATOM 2338 N N . GLY A 1 297 ? 14.412 -9.539 -14.995 1.00 65.12 297 GLY A N 1
ATOM 2339 C CA . GLY A 1 297 ? 15.061 -10.611 -14.249 1.00 65.12 297 GLY A CA 1
ATOM 2340 C C . GLY A 1 297 ? 14.064 -11.325 -13.340 1.00 65.12 297 GLY A C 1
ATOM 2341 O O . GLY A 1 297 ? 13.638 -10.761 -12.338 1.00 65.12 297 GLY A O 1
ATOM 2342 N N . HIS A 1 298 ? 13.737 -12.579 -13.648 1.00 59.25 298 HIS A N 1
ATOM 2343 C CA . HIS A 1 298 ? 13.072 -13.485 -12.715 1.00 59.25 298 HIS A CA 1
ATOM 2344 C C . HIS A 1 298 ? 14.093 -14.513 -12.221 1.00 59.25 298 HIS A C 1
ATOM 2346 O O . HIS A 1 298 ? 14.533 -15.384 -12.970 1.00 59.25 298 HIS A O 1
ATOM 2352 N N . TYR A 1 299 ? 14.471 -14.408 -10.943 1.00 49.41 299 TYR A N 1
ATOM 2353 C CA . TYR A 1 299 ? 15.428 -15.284 -10.251 1.00 49.41 299 TYR A CA 1
ATOM 2354 C C . TYR A 1 299 ? 14.892 -16.710 -10.029 1.00 49.41 299 TYR A C 1
ATOM 2356 O O . TYR A 1 299 ? 14.887 -17.201 -8.912 1.00 49.41 299 TYR A O 1
ATOM 2364 N N . HIS A 1 300 ? 14.398 -17.386 -11.064 1.00 45.69 300 HIS A N 1
ATOM 2365 C CA . HIS A 1 300 ? 14.004 -18.799 -10.972 1.00 45.69 300 HIS A CA 1
ATOM 2366 C C . HIS A 1 300 ? 14.273 -19.610 -12.250 1.00 45.69 300 HIS A C 1
ATOM 2368 O O . HIS A 1 300 ? 13.978 -20.798 -12.272 1.00 45.69 300 HIS A O 1
ATOM 2374 N N . TRP A 1 301 ? 14.865 -19.014 -13.290 1.00 42.94 301 TRP A N 1
ATOM 2375 C CA . TRP A 1 301 ? 15.213 -19.729 -14.522 1.00 42.94 301 TRP A CA 1
ATOM 2376 C C . TRP A 1 301 ? 16.704 -19.559 -14.796 1.00 42.94 301 TRP A C 1
ATOM 2378 O O . TRP A 1 301 ? 17.121 -18.875 -15.724 1.00 42.94 301 TRP A O 1
ATOM 2388 N N . GLY A 1 302 ? 17.501 -20.152 -13.906 1.00 36.12 302 GLY A N 1
ATOM 2389 C CA . GLY A 1 302 ? 18.829 -20.618 -14.265 1.00 36.12 302 GLY A CA 1
ATOM 2390 C C . GLY A 1 302 ? 18.684 -21.980 -14.931 1.00 36.12 302 GLY A C 1
ATOM 2391 O O . GLY A 1 302 ? 18.184 -22.912 -14.301 1.00 36.12 302 GLY A O 1
ATOM 2392 N N . LEU A 1 303 ? 19.112 -22.066 -16.183 1.00 30.92 303 LEU A N 1
ATOM 2393 C CA . LEU A 1 303 ? 19.723 -23.253 -16.771 1.00 30.92 303 LEU A C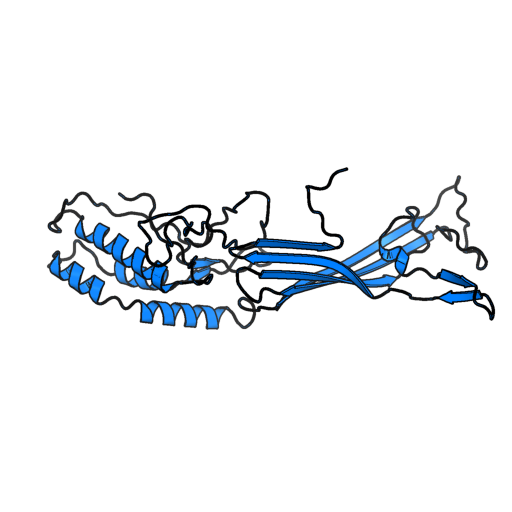A 1
ATOM 2394 C C . LEU A 1 303 ? 20.954 -22.780 -17.538 1.00 30.92 303 LEU A C 1
ATOM 2396 O O . LEU A 1 303 ? 20.810 -21.797 -18.300 1.00 30.92 303 LEU A O 1
#

Sequence (303 aa):
MFTEFGADAFNAIENQEDQKSQAYYMLNNWKDIYKNVAGMGMSGNSIGGFTFQFSDGWWKFGQTKNLDVHDNNASWSNGGYDLDLVPGENNMNEEWFGICAKGPTNPRGLYTLYPRAAYYTLKEVHKLNPYGSNIDLNFVDNYFKNINLMDAVLRARGDKAAMSGGGNSEKIRISNLSAKFTTFSTGGSLITTPEVADPNSDAVPDEQGFDHMQSYFIGVEGNPAANMRAEVNVNILGNVAENPINEIFYENRGRQITVDSQDGAIDLIDQNRVQIYNASYEWNAKDFDARGFYRTGHYHWGL